Protein AF-0000000081116217 (afdb_homodimer)

pLDDT: mean 96.49, std 6.44, range [41.16, 98.94]

InterPro domains:
  IPR012674 Calycin [G3DSA:2.40.128.20] (2-163)
  IPR012674 Calycin [SSF50814] (4-162)
  IPR014878 THAP4-like, heme-binding domain [PF08768] (8-161)
  IPR014878 THAP4-like, heme-binding domain [cd07828] (8-162)
  IPR045165 Nitrobindin family [PTHR15854] (3-162)

Sequence (328 aa):
MSTLHEALIPISWLEGRWATEEGRGTYPNIPDFQYHEELEFSCIGQPMFNFVSISKHPEKQTPMHQERGFLRIQPGTNNLAFTVSHNFGLTSLEEGTFDVETKQLTLETQSLARISFAKPPFVTKIKRNIKLLAPDTLEVVLFMETSNTPLTEHLKAVYKKVDGMSTLHEALIPISWLEGRWATEEGRGTYPNIPDFQYHEELEFSCIGQPMFNFVSISKHPEKQTPMHQERGFLRIQPGTNNLAFTVSHNFGLTSLEEGTFDVETKQLTLETQSLARISFAKPPFVTKIKRNIKLLAPDTLEVVLFMETSNTPLTEHLKAVYKKVDG

Foldseek 3Di:
DQDQAPQCVLLCLQAAKKKFLAKWFDDPPDDIATKIKMKHWHDNHDQWTWIKMWIAHNPVRDTDKIKTWIWHDDGPFQKIWTWIDIPLFKTFIWIWGADSVFSKTKIKTPDMDGDPPHDDQAWDMKIKMWTDPDSFKIKIWMWTDTPVRHTGTTMITMIGGDDD/DADQAPQCVLLCLQAAKKKFLAKWFDDPPDDIATKIKMKHWHDNHDQWTWIKMWIAHNPVRHTDKIKTWIWHDDGPFQKIWTWIDIPLFKTFIWIWGADSVFSKTKIKTPDMDGDPPHDDQAWDMKIKMWTDPDSFKIKIWMWTDTPVRHTDTTMITMIGGDDD

Solvent-accessible surface area (backbone atoms only — not comparable to full-atom values): 16769 Å² total; per-residue (Å²): 127,69,55,71,28,76,77,41,58,83,57,48,81,62,56,43,37,32,37,27,80,63,26,39,36,40,49,92,97,50,79,69,46,66,27,22,36,41,37,35,29,42,44,77,54,45,71,38,32,42,36,42,32,45,26,23,37,69,84,82,59,44,71,65,59,37,40,23,24,29,42,35,58,43,86,99,58,53,38,34,37,37,26,34,10,34,71,85,42,32,32,40,36,24,37,37,38,51,40,78,84,68,42,33,35,42,34,31,56,76,45,74,48,66,47,91,84,60,70,79,81,44,76,76,42,44,35,40,38,40,33,52,79,45,99,54,29,38,37,41,38,33,29,39,15,37,81,86,38,71,79,36,69,31,36,42,34,60,25,36,62,47,88,130,125,69,56,72,28,76,77,41,57,81,56,47,84,61,56,44,37,31,37,27,79,63,25,39,35,42,49,90,97,49,79,69,45,65,25,23,36,39,36,35,30,42,42,75,55,45,70,38,31,43,37,42,34,45,26,22,37,70,85,81,59,44,72,66,57,37,40,23,24,31,42,34,58,43,86,99,58,52,40,34,36,38,26,34,9,35,71,85,43,32,32,39,34,24,39,38,38,53,39,76,87,69,41,32,35,42,35,30,54,75,43,75,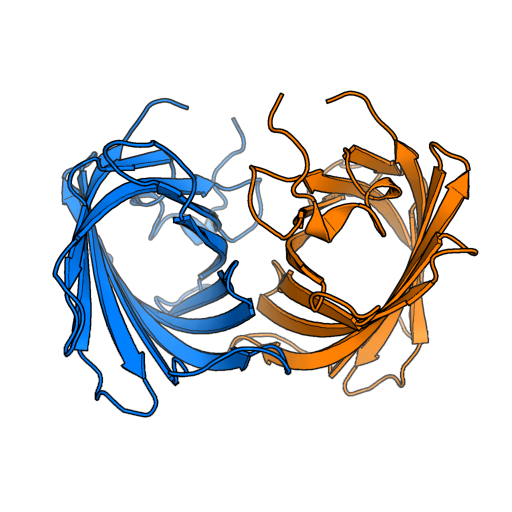49,64,47,92,84,58,69,77,82,44,76,75,42,44,35,40,38,41,34,51,80,45,100,53,29,37,37,41,39,31,29,40,14,37,81,87,38,70,78,36,71,32,38,42,34,59,27,34,62,47,88,129

Radius of gyration: 19.53 Å; Cα contacts (8 Å, |Δi|>4): 921; chains: 2; bounding box: 53×53×40 Å

Nearest PDB structures (foldseek):
  3ia8-assembly1_A  TM=9.733E-01  e=6.143E-17  Homo sapiens
  7bbm-assembly1_A-2  TM=9.555E-01  e=1.794E-14  Arabidopsis thaliana
  3wje-assembly1_A  TM=9.510E-01  e=2.206E-14  Arabidopsis thaliana
  4ymy-assembly1_A-2  TM=9.559E-01  e=4.098E-14  Arabidopsis thaliana
  3wjf-assembly1_B  TM=9.554E-01  e=3.400E-13  Arabidopsis thaliana

Secondary structure (DSSP, 8-state):
-PPPPGGGGGGGGG-EEEEEEEEEE--TTS--EEEEEEEEEE-SSSSEEEEEEEEE-TTT--EEEEEEEEEEE-TTSSEEEEEEEETTTEEEEEEEEEETTTTEEEEEEEEEEE-TT--SSPEEEEEEEEEEEETTEEEEEEEEEESSS-SEEEEEEEEEEE--/-PPPPGGGGGGGGG-EEEEEEEEEE--TTS--EEEEEEEEEE-SSSSEEEEEEEEE-TTT--EEEEEEEEEEE-TTSSEEEEEEEETTTEEEEEEEEEETTTTEEEEEEEEEEE-TT--SSPEEEEEEEEEEEETTEEEEEEEEEESSS-SEEEEEEEEEEE--

Organism: Mythimna separata (NCBI:txid271217)

Structure (mmCIF, N/CA/C/O backbone):
data_AF-0000000081116217-model_v1
#
loop_
_entity.id
_entity.type
_entity.pdbx_description
1 polymer 'THAP4-like heme-binding beta-barrel domain-containing protein'
#
loop_
_atom_site.group_PDB
_atom_site.id
_atom_site.type_symbol
_atom_site.label_atom_id
_atom_site.label_alt_id
_atom_site.label_comp_id
_atom_site.label_asym_id
_atom_site.label_entity_id
_atom_site.label_seq_id
_atom_site.pdbx_PDB_ins_code
_atom_site.Cartn_x
_atom_site.Cartn_y
_atom_site.Cartn_z
_atom_site.occupancy
_atom_site.B_iso_or_equiv
_atom_site.auth_seq_id
_atom_site.auth_comp_id
_atom_site.auth_asym_id
_atom_site.auth_atom_id
_atom_site.pdbx_PDB_model_num
ATOM 1 N N . MET A 1 1 ? 8.422 1.614 -23.078 1 41.16 1 MET A N 1
ATOM 2 C CA . MET A 1 1 ? 7.73 0.578 -22.328 1 41.16 1 MET A CA 1
ATOM 3 C C . MET A 1 1 ? 8.648 -0.031 -21.266 1 41.16 1 MET A C 1
ATOM 5 O O . MET A 1 1 ? 9.742 -0.503 -21.578 1 41.16 1 MET A O 1
ATOM 9 N N . SER A 1 2 ? 8.531 0.332 -20.047 1 59.03 2 SER A N 1
ATOM 10 C CA . SER A 1 2 ? 9.555 -0.095 -19.109 1 59.03 2 SER A CA 1
ATOM 11 C C . SER A 1 2 ? 9.75 -1.607 -19.141 1 59.03 2 SER A C 1
ATOM 13 O O . SER A 1 2 ? 8.789 -2.355 -19.328 1 59.03 2 SER A O 1
ATOM 15 N N . THR A 1 3 ? 10.875 -2.076 -19.406 1 81.19 3 THR A N 1
ATOM 16 C CA . THR A 1 3 ? 11.32 -3.461 -19.531 1 81.19 3 THR A CA 1
ATOM 17 C C . THR A 1 3 ? 11.117 -4.207 -18.203 1 81.19 3 THR A C 1
ATOM 19 O O . THR A 1 3 ? 11.438 -3.682 -17.141 1 81.19 3 THR A O 1
ATOM 22 N N . LEU A 1 4 ? 10.352 -5.289 -18.266 1 92.81 4 LEU A N 1
ATOM 23 C CA . LEU A 1 4 ? 10.156 -6.199 -17.156 1 92.81 4 LEU A CA 1
ATOM 24 C C . LEU A 1 4 ? 11.492 -6.633 -16.562 1 92.81 4 LEU A C 1
ATOM 26 O O . LEU A 1 4 ? 12.398 -7.035 -17.297 1 92.81 4 LEU A O 1
ATOM 30 N N . HIS A 1 5 ? 11.711 -6.387 -15.289 1 94.56 5 HIS A N 1
ATOM 31 C CA . HIS A 1 5 ? 12.906 -6.875 -14.617 1 94.56 5 HIS A CA 1
ATOM 32 C C . HIS A 1 5 ? 13.047 -8.391 -14.758 1 94.56 5 HIS A C 1
ATOM 34 O O . HIS A 1 5 ? 12.055 -9.117 -14.648 1 94.56 5 HIS A O 1
ATOM 40 N N . GLU A 1 6 ? 14.203 -8.891 -14.914 1 94.56 6 GLU A N 1
ATOM 41 C CA . GLU A 1 6 ? 14.484 -10.297 -15.211 1 94.56 6 GLU A CA 1
ATOM 42 C C . GLU A 1 6 ? 13.969 -11.211 -14.102 1 94.56 6 GLU A C 1
ATOM 44 O O . GLU A 1 6 ? 13.555 -12.344 -14.367 1 94.56 6 GLU A O 1
ATOM 49 N N . ALA A 1 7 ? 13.961 -10.734 -12.859 1 94 7 ALA A N 1
ATOM 50 C CA . ALA A 1 7 ? 13.555 -11.531 -11.711 1 94 7 ALA A CA 1
ATOM 51 C C . ALA A 1 7 ? 12.078 -11.906 -11.805 1 94 7 ALA A C 1
ATOM 53 O O . ALA A 1 7 ? 11.641 -12.898 -11.211 1 94 7 ALA A O 1
ATOM 54 N N . LEU A 1 8 ? 11.344 -11.18 -12.609 1 96.06 8 LEU A N 1
ATOM 55 C CA . LEU A 1 8 ? 9.891 -11.336 -12.625 1 96.06 8 LEU A CA 1
ATOM 56 C C . LEU A 1 8 ? 9.453 -12.234 -13.773 1 96.06 8 LEU A C 1
ATOM 58 O O . LEU A 1 8 ? 8.266 -12.523 -13.922 1 96.06 8 LEU A O 1
ATOM 62 N N . ILE A 1 9 ? 10.406 -12.742 -14.539 1 95.12 9 ILE A N 1
ATOM 63 C CA . ILE A 1 9 ? 10.109 -13.539 -15.727 1 95.12 9 ILE A CA 1
ATOM 64 C C . ILE A 1 9 ? 9.242 -14.727 -15.352 1 95.12 9 ILE A C 1
ATOM 66 O O . ILE A 1 9 ? 8.25 -15.016 -16.016 1 95.12 9 ILE A O 1
ATOM 70 N N . PRO A 1 10 ? 9.492 -15.398 -14.203 1 95.69 10 PRO A N 1
ATOM 71 C CA . PRO A 1 10 ? 8.695 -16.578 -13.883 1 95.69 10 PRO A CA 1
ATOM 72 C C . PRO A 1 10 ? 7.223 -16.25 -13.648 1 95.69 10 PRO A C 1
ATOM 74 O O . PRO A 1 10 ? 6.359 -17.125 -13.797 1 95.69 10 PRO A O 1
ATOM 77 N N . ILE A 1 11 ? 6.93 -15.008 -13.297 1 97.12 11 ILE A N 1
ATOM 78 C CA . ILE A 1 11 ? 5.543 -14.648 -13.031 1 97.12 11 ILE A CA 1
ATOM 79 C C . ILE A 1 11 ? 5.113 -13.516 -13.969 1 97.12 11 ILE A C 1
ATOM 81 O O . ILE A 1 11 ? 4.215 -12.742 -13.641 1 97.12 11 ILE A O 1
ATOM 85 N N . SER A 1 12 ? 5.723 -13.398 -15.07 1 96.06 12 SER A N 1
ATOM 86 C CA . SER A 1 12 ? 5.492 -12.305 -16 1 96.06 12 SER A CA 1
ATOM 87 C C . SER A 1 12 ? 4.062 -12.328 -16.547 1 96.06 12 SER A C 1
ATOM 89 O O . SER A 1 12 ? 3.551 -11.312 -17.016 1 96.06 12 SER A O 1
ATOM 91 N N . TRP A 1 13 ? 3.434 -13.461 -16.484 1 96.75 13 TRP A N 1
ATOM 92 C CA . TRP A 1 13 ? 2.064 -13.617 -16.969 1 96.75 13 TRP A CA 1
ATOM 93 C C . TRP A 1 13 ? 1.104 -12.75 -16.156 1 96.75 13 TRP A C 1
ATOM 95 O O . TRP A 1 13 ? -0.007 -12.453 -16.609 1 96.75 13 TRP A O 1
ATOM 105 N N . LEU A 1 14 ? 1.463 -12.289 -14.953 1 97.56 14 LEU A N 1
ATOM 106 C CA . LEU A 1 14 ? 0.654 -11.438 -14.078 1 97.56 14 LEU A CA 1
ATOM 107 C C . LEU A 1 14 ? 0.625 -10 -14.594 1 97.56 14 LEU A C 1
ATOM 109 O O . LEU A 1 14 ? -0.292 -9.242 -14.273 1 97.56 14 LEU A O 1
ATOM 113 N N . GLU A 1 15 ? 1.641 -9.633 -15.312 1 97.12 15 GLU A N 1
ATOM 114 C CA . GLU A 1 15 ? 1.823 -8.242 -15.703 1 97.12 15 GLU A CA 1
ATOM 115 C C . GLU A 1 15 ? 0.645 -7.738 -16.531 1 97.12 15 GLU A C 1
ATOM 117 O O . GLU A 1 15 ? 0.235 -8.391 -17.5 1 97.12 15 GLU A O 1
ATOM 122 N N . GLY A 1 16 ? 0.161 -6.582 -16.141 1 97.31 16 GLY A N 1
ATOM 123 C CA . GLY A 1 16 ? -0.891 -5.949 -16.922 1 97.31 16 GLY A CA 1
ATOM 124 C C . GLY A 1 16 ? -2.084 -5.531 -16.078 1 97.31 16 GLY A C 1
ATOM 125 O O . GLY A 1 16 ? -2.016 -5.531 -14.852 1 97.31 16 GLY A O 1
ATOM 126 N N . ARG A 1 17 ? -3.111 -5.039 -16.75 1 98.5 17 ARG A N 1
ATOM 127 C CA . ARG A 1 17 ? -4.371 -4.633 -16.141 1 98.5 17 ARG A CA 1
ATOM 128 C C . ARG A 1 17 ? -5.453 -5.684 -16.359 1 98.5 17 ARG A C 1
ATOM 130 O O . ARG A 1 17 ? -5.59 -6.215 -17.469 1 98.5 17 ARG A O 1
ATOM 137 N N . TRP A 1 18 ? -6.16 -5.984 -15.336 1 98.81 18 TRP A N 1
ATOM 138 C CA . TRP A 1 18 ? -7.211 -6.992 -15.328 1 98.81 18 TRP A CA 1
ATOM 139 C C . TRP A 1 18 ? -8.508 -6.418 -14.766 1 98.81 18 TRP A C 1
ATOM 141 O O . TRP A 1 18 ? -8.492 -5.621 -13.828 1 98.81 18 TRP A O 1
ATOM 151 N N . ALA A 1 19 ? -9.617 -6.844 -15.344 1 98.81 19 ALA A N 1
ATOM 152 C CA . ALA A 1 19 ? -10.898 -6.332 -14.867 1 98.81 19 ALA A CA 1
ATOM 153 C C . ALA A 1 19 ? -11.953 -7.438 -14.805 1 98.81 19 ALA A C 1
ATOM 155 O O . ALA A 1 19 ? -11.906 -8.383 -15.594 1 98.81 19 ALA A O 1
ATOM 156 N N . THR A 1 20 ? -12.812 -7.363 -13.844 1 98.75 20 THR A N 1
ATOM 157 C CA . THR A 1 20 ? -13.977 -8.242 -13.75 1 98.75 20 THR A CA 1
ATOM 158 C C . THR A 1 20 ? -15.234 -7.441 -13.445 1 98.75 20 THR A C 1
ATOM 160 O O . THR A 1 20 ? -15.195 -6.461 -12.703 1 98.75 20 THR A O 1
ATOM 163 N N . GLU A 1 21 ? -16.359 -7.863 -14.016 1 98 21 GLU A N 1
ATOM 164 C CA . GLU A 1 21 ? -17.688 -7.352 -13.656 1 98 21 GLU A CA 1
ATOM 165 C C . GLU A 1 21 ? -18.516 -8.414 -12.938 1 98 21 GLU A C 1
ATOM 167 O O . GLU A 1 21 ? -19.688 -8.195 -12.656 1 98 21 GLU A O 1
ATOM 172 N N . GLU A 1 22 ? -17.844 -9.484 -12.664 1 97.94 22 GLU A N 1
ATOM 173 C CA . GLU A 1 22 ? -18.609 -10.633 -12.18 1 97.94 22 GLU A CA 1
ATOM 174 C C . GLU A 1 22 ? -18.031 -11.148 -10.859 1 97.94 22 GLU A C 1
ATOM 176 O O . GLU A 1 22 ? -18.078 -12.352 -10.586 1 97.94 22 GLU A O 1
ATOM 181 N N . GLY A 1 23 ? -17.391 -10.266 -10.141 1 98.69 23 GLY A N 1
ATOM 182 C CA . GLY A 1 23 ? -16.906 -10.688 -8.836 1 98.69 23 GLY A CA 1
ATOM 183 C C . GLY A 1 23 ? -18.031 -11.086 -7.891 1 98.69 23 GLY A C 1
ATOM 184 O O . GLY A 1 23 ? -19.094 -10.453 -7.883 1 98.69 23 GLY A O 1
ATOM 185 N N . ARG A 1 24 ? -17.766 -12.141 -7.148 1 98.5 24 ARG A N 1
ATOM 186 C CA . ARG A 1 24 ? -18.719 -12.625 -6.164 1 98.5 24 ARG A CA 1
ATOM 187 C C . ARG A 1 24 ? -18.094 -12.656 -4.77 1 98.5 24 ARG A C 1
ATOM 189 O O . ARG A 1 24 ? -16.953 -13.07 -4.605 1 98.5 24 ARG A O 1
ATOM 196 N N . GLY A 1 25 ? -18.844 -12.18 -3.809 1 97.94 25 GLY A N 1
ATOM 197 C CA . GLY A 1 25 ? -18.469 -12.234 -2.406 1 97.94 25 GLY A CA 1
ATOM 198 C C . GLY A 1 25 ? -19.469 -13 -1.552 1 97.94 25 GLY A C 1
ATOM 199 O O . GLY A 1 25 ? -20.672 -12.875 -1.741 1 97.94 25 GLY A O 1
ATOM 200 N N . THR A 1 26 ? -18.922 -13.836 -0.71 1 97.44 26 THR A N 1
ATOM 201 C CA . THR A 1 26 ? -19.703 -14.617 0.244 1 97.44 26 THR A CA 1
ATOM 202 C C . THR A 1 26 ? -18.984 -14.695 1.59 1 97.44 26 THR A C 1
ATOM 204 O O . THR A 1 26 ? -17.766 -14.68 1.647 1 97.44 26 THR A O 1
ATOM 207 N N . TYR A 1 27 ? -19.703 -14.727 2.568 1 95.62 27 TYR A N 1
ATOM 208 C CA . TYR A 1 27 ? -19.172 -14.93 3.912 1 95.62 27 TYR A CA 1
ATOM 209 C C . TYR A 1 27 ? -20.281 -15.266 4.895 1 95.62 27 TYR A C 1
ATOM 211 O O . TYR A 1 27 ? -21.422 -14.812 4.73 1 95.62 27 TYR A O 1
ATOM 219 N N . PRO A 1 28 ? -19.938 -15.961 5.977 1 92.5 28 PRO A N 1
ATOM 220 C CA . PRO A 1 28 ? -20.984 -16.25 6.957 1 92.5 28 PRO A CA 1
ATOM 221 C C . PRO A 1 28 ? -21.594 -14.984 7.562 1 92.5 28 PRO A C 1
ATOM 223 O O . PRO A 1 28 ? -20.875 -14.008 7.793 1 92.5 2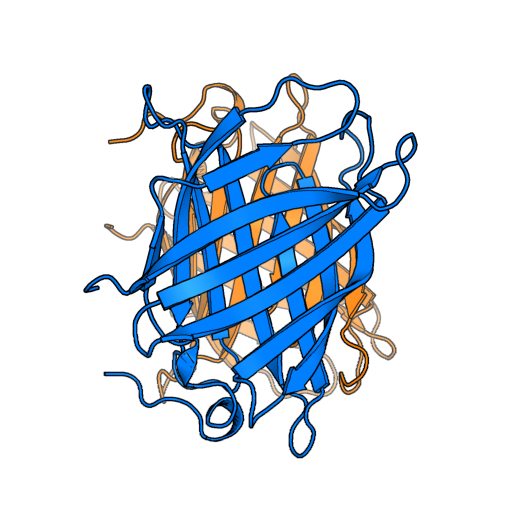8 PRO A O 1
ATOM 226 N N . ASN A 1 29 ? -22.812 -14.812 7.637 1 87.94 29 ASN A N 1
ATOM 227 C CA . ASN A 1 29 ? -23.562 -13.781 8.367 1 87.94 29 ASN A CA 1
ATOM 228 C C . ASN A 1 29 ? -23.672 -12.5 7.555 1 87.94 29 ASN A C 1
ATOM 230 O O . ASN A 1 29 ? -23.859 -11.422 8.117 1 87.94 29 ASN A O 1
ATOM 234 N N . ILE A 1 30 ? -23.188 -12.477 6.309 1 90.62 30 ILE A N 1
ATOM 235 C CA . ILE A 1 30 ? -23.484 -11.344 5.441 1 90.62 30 ILE A CA 1
ATOM 236 C C . ILE A 1 30 ? -24.188 -11.828 4.176 1 90.62 30 ILE A C 1
ATOM 238 O O . ILE A 1 30 ? -24.016 -12.977 3.768 1 90.62 30 ILE A O 1
ATOM 242 N N . PRO A 1 31 ? -25 -10.984 3.605 1 94.88 31 PRO A N 1
ATOM 243 C CA . PRO A 1 31 ? -25.562 -11.367 2.311 1 94.88 31 PRO A CA 1
ATOM 244 C C . PRO A 1 31 ? -24.516 -11.484 1.215 1 94.88 31 PRO A C 1
ATOM 246 O O . PRO A 1 31 ? -23.547 -10.727 1.197 1 94.88 31 PRO A O 1
ATOM 249 N N . ASP A 1 32 ? -24.734 -12.461 0.379 1 97.56 32 ASP A N 1
ATOM 250 C CA . ASP A 1 32 ? -23.875 -12.547 -0.808 1 97.56 32 ASP A CA 1
ATOM 251 C C . ASP A 1 32 ? -23.938 -11.242 -1.607 1 97.56 32 ASP A C 1
ATOM 253 O O . ASP A 1 32 ? -24.953 -10.547 -1.612 1 97.56 32 ASP A O 1
ATOM 257 N N . PHE A 1 33 ? -22.875 -10.945 -2.248 1 97.75 33 PHE A N 1
ATOM 258 C CA . PHE A 1 33 ? -22.859 -9.703 -3.016 1 97.75 33 PHE A CA 1
ATOM 259 C C . PHE A 1 33 ? -22.016 -9.852 -4.273 1 97.75 33 PHE A C 1
ATOM 261 O O . PHE A 1 33 ? -21.266 -10.82 -4.41 1 97.75 33 PHE A O 1
ATOM 268 N N . GLN A 1 34 ? -22.188 -8.969 -5.199 1 98.44 34 GLN A N 1
ATOM 269 C CA . GLN A 1 34 ? -21.391 -8.859 -6.414 1 98.44 34 GLN A CA 1
ATOM 270 C C . GLN A 1 34 ? -20.531 -7.594 -6.402 1 98.44 34 GLN A C 1
ATOM 272 O O . GLN A 1 34 ? -20.844 -6.645 -5.68 1 98.44 34 GLN A O 1
ATOM 277 N N . TYR A 1 35 ? -19.5 -7.652 -7.176 1 98.75 35 TYR A N 1
ATOM 278 C CA . TYR A 1 35 ? -18.656 -6.469 -7.305 1 98.75 35 TYR A CA 1
ATOM 279 C C . TYR A 1 35 ? -17.953 -6.449 -8.648 1 98.75 35 TYR A C 1
ATOM 281 O O . TYR A 1 35 ? -17.812 -7.488 -9.305 1 98.75 35 TYR A O 1
ATOM 289 N N . HIS A 1 36 ? -17.594 -5.23 -9.07 1 98.88 36 HIS A N 1
ATOM 290 C CA . HIS A 1 36 ? -16.609 -5.004 -10.133 1 98.88 36 HIS A CA 1
ATOM 291 C C . HIS A 1 36 ? -15.234 -4.691 -9.562 1 98.88 36 HIS A C 1
ATOM 293 O O . HIS A 1 36 ? -15.125 -4.172 -8.453 1 98.88 36 HIS A O 1
ATOM 299 N N . GLU A 1 37 ? -14.227 -5.086 -10.312 1 98.75 37 GLU A N 1
ATOM 300 C CA . GLU A 1 37 ? -12.898 -4.781 -9.805 1 98.75 37 GLU A CA 1
ATOM 301 C C . GLU A 1 37 ? -11.883 -4.676 -10.938 1 98.75 37 GLU A C 1
ATOM 303 O O . GLU A 1 37 ? -11.992 -5.387 -11.945 1 98.75 37 GLU A O 1
ATOM 308 N N . GLU A 1 38 ? -10.984 -3.734 -10.766 1 98.44 38 GLU A N 1
ATOM 309 C CA . GLU A 1 38 ? -9.773 -3.637 -11.578 1 98.44 38 GLU A CA 1
ATOM 310 C C . GLU A 1 38 ? -8.523 -3.859 -10.734 1 98.44 38 GLU A C 1
ATOM 312 O O . GLU A 1 38 ? -8.438 -3.369 -9.602 1 98.44 38 GLU A O 1
ATOM 317 N N . LEU A 1 39 ? -7.609 -4.719 -11.242 1 97.75 39 LEU A N 1
ATOM 318 C CA . LEU A 1 39 ? -6.301 -4.875 -10.617 1 97.75 39 LEU A CA 1
ATOM 319 C C . LEU A 1 39 ? -5.184 -4.664 -11.633 1 97.75 39 LEU A C 1
ATOM 321 O O . LEU A 1 39 ? -5.371 -4.91 -12.828 1 97.75 39 LEU A O 1
ATOM 325 N N . GLU A 1 40 ? -4.113 -4.172 -11.156 1 98.44 40 GLU A N 1
ATOM 326 C CA . GLU A 1 40 ? -2.965 -3.938 -12.031 1 98.44 40 GLU A CA 1
ATOM 327 C C . GLU A 1 40 ? -1.671 -4.406 -11.367 1 98.44 40 GLU A C 1
ATOM 329 O O . GLU A 1 40 ? -1.41 -4.09 -10.203 1 98.44 40 GLU A O 1
ATOM 334 N N . PHE A 1 41 ? -0.9 -5.199 -12.109 1 98.31 41 PHE A N 1
ATOM 335 C CA . PHE A 1 41 ? 0.495 -5.516 -11.828 1 98.31 41 PHE A CA 1
ATOM 336 C C . PHE A 1 41 ? 1.419 -4.832 -12.828 1 98.31 41 PHE A C 1
ATOM 338 O O . PHE A 1 41 ? 1.354 -5.105 -14.023 1 98.31 41 PHE A O 1
ATOM 345 N N . SER A 1 42 ? 2.244 -3.961 -12.328 1 97.75 42 SER A N 1
ATOM 346 C CA . SER A 1 42 ? 3.146 -3.248 -13.227 1 97.75 42 SER A CA 1
ATOM 347 C C . SER A 1 42 ? 4.586 -3.301 -12.719 1 97.75 42 SER A C 1
ATOM 349 O O . SER A 1 42 ? 4.82 -3.537 -11.531 1 97.75 42 SER A O 1
ATOM 351 N N . CYS A 1 43 ? 5.5 -3.176 -13.617 1 96.88 43 CYS A N 1
ATOM 352 C CA . CYS A 1 43 ? 6.926 -3.145 -13.312 1 96.88 43 CYS A CA 1
ATOM 353 C C . CYS A 1 43 ? 7.578 -1.892 -13.891 1 96.88 43 CYS A C 1
ATOM 355 O O . CYS A 1 43 ? 7.438 -1.601 -15.078 1 96.88 43 CYS A O 1
ATOM 357 N N . ILE A 1 44 ? 8.281 -1.166 -13.008 1 96 44 ILE A N 1
ATOM 358 C CA . ILE A 1 44 ? 8.914 0.061 -13.477 1 96 44 ILE A CA 1
ATOM 359 C C . ILE A 1 44 ? 10.43 -0.104 -13.453 1 96 44 ILE A C 1
ATOM 361 O O . ILE A 1 44 ? 11.164 0.835 -13.125 1 96 44 ILE A O 1
ATOM 365 N N . GLY A 1 45 ? 10.852 -1.354 -13.633 1 93.69 45 GLY A N 1
ATOM 366 C CA . GLY A 1 45 ? 12.281 -1.617 -13.766 1 93.69 45 GLY A CA 1
ATOM 367 C C . GLY A 1 45 ? 12.898 -2.217 -12.516 1 93.69 45 GLY A C 1
ATOM 368 O O . GLY A 1 45 ? 14.094 -2.496 -12.484 1 93.69 45 GLY A O 1
ATOM 369 N N . GLN A 1 46 ? 12.172 -2.395 -11.508 1 95.38 46 GLN A N 1
ATOM 370 C CA . GLN A 1 46 ? 12.633 -2.965 -10.242 1 95.38 46 GLN A CA 1
ATOM 371 C C . GLN A 1 46 ? 12.148 -4.402 -10.078 1 95.38 46 GLN A C 1
ATOM 373 O O . GLN A 1 46 ? 11.211 -4.824 -10.766 1 95.38 46 GLN A O 1
ATOM 378 N N . PRO A 1 47 ? 12.758 -5.148 -9.203 1 94.38 47 PRO A N 1
ATOM 379 C CA . PRO A 1 47 ? 12.492 -6.586 -9.141 1 94.38 47 PRO A CA 1
ATOM 380 C C . PRO A 1 47 ? 11.234 -6.922 -8.344 1 94.38 47 PRO A C 1
ATOM 382 O O . PRO A 1 47 ? 11.25 -7.836 -7.52 1 94.38 47 PRO A O 1
ATOM 385 N N . MET A 1 48 ? 10.109 -6.18 -8.617 1 97.19 48 MET A N 1
ATOM 386 C CA . MET A 1 48 ? 8.805 -6.477 -8.031 1 97.19 48 MET A CA 1
ATOM 387 C C . MET A 1 48 ? 7.684 -5.898 -8.891 1 97.19 48 MET A C 1
ATOM 389 O O . MET A 1 48 ? 7.918 -4.996 -9.695 1 97.19 48 MET A O 1
ATOM 393 N N . PHE A 1 49 ? 6.566 -6.449 -8.727 1 98.31 49 PHE A N 1
ATOM 394 C CA . PHE A 1 49 ? 5.383 -5.816 -9.297 1 98.31 49 PHE A CA 1
ATOM 395 C C . PHE A 1 49 ? 4.82 -4.766 -8.352 1 98.31 49 PHE A C 1
ATOM 397 O O . PHE A 1 49 ? 4.703 -5.004 -7.148 1 98.31 49 PHE A O 1
ATOM 404 N N . ASN A 1 50 ? 4.566 -3.609 -8.867 1 98.62 50 ASN A N 1
ATOM 405 C CA . ASN A 1 50 ? 3.646 -2.672 -8.227 1 98.62 50 ASN A CA 1
ATOM 406 C C . ASN A 1 50 ? 2.197 -3.129 -8.375 1 98.62 50 ASN A C 1
ATOM 408 O O . ASN A 1 50 ? 1.788 -3.586 -9.445 1 98.62 50 ASN A O 1
ATOM 412 N N . PHE A 1 51 ? 1.46 -3.016 -7.32 1 98.81 51 PHE A N 1
ATOM 413 C CA . PHE A 1 51 ? 0.122 -3.594 -7.32 1 98.81 51 PHE A CA 1
ATOM 414 C C . PHE A 1 51 ? -0.913 -2.566 -6.879 1 98.81 51 PHE A C 1
ATOM 416 O O . PHE A 1 51 ? -0.681 -1.812 -5.93 1 98.81 51 PHE A O 1
ATOM 423 N N . VAL A 1 52 ? -2.057 -2.504 -7.547 1 98.75 52 VAL A N 1
ATOM 424 C CA . VAL A 1 52 ? -3.229 -1.739 -7.133 1 98.75 52 VAL A CA 1
ATOM 425 C C . VAL A 1 52 ? -4.5 -2.516 -7.477 1 98.75 52 VAL A C 1
ATOM 427 O O . VAL A 1 52 ? -4.582 -3.143 -8.531 1 98.75 52 VAL A O 1
ATOM 430 N N . SER A 1 53 ? -5.43 -2.549 -6.645 1 98.75 53 SER A N 1
ATOM 431 C CA . SER A 1 53 ? -6.758 -3.102 -6.895 1 98.75 53 SER A CA 1
ATOM 432 C C . SER A 1 53 ? -7.848 -2.174 -6.371 1 98.75 53 SER A C 1
ATOM 434 O O . SER A 1 53 ? -7.727 -1.618 -5.277 1 98.75 53 SER A O 1
ATOM 436 N N . ILE A 1 54 ? -8.859 -1.942 -7.148 1 98.5 54 ILE A N 1
ATOM 437 C CA . ILE A 1 54 ? -10.008 -1.135 -6.766 1 98.5 54 ILE A CA 1
ATOM 438 C C . ILE A 1 54 ? -11.297 -1.871 -7.125 1 98.5 54 ILE A C 1
ATOM 440 O O . ILE A 1 54 ? -11.523 -2.205 -8.289 1 98.5 54 ILE A O 1
ATOM 444 N N . SER A 1 55 ? -12.117 -2.111 -6.164 1 98.62 55 SER A N 1
ATOM 445 C CA . SER A 1 55 ? -13.438 -2.674 -6.426 1 98.62 55 SER A CA 1
ATOM 446 C C . SER A 1 55 ? -14.516 -1.597 -6.367 1 98.62 55 SER A C 1
ATOM 448 O O . SER A 1 55 ? -14.328 -0.561 -5.723 1 98.62 55 SER A O 1
ATOM 450 N N . LYS A 1 56 ? -15.586 -1.873 -7.031 1 98.38 56 LYS A N 1
ATOM 451 C CA . LYS A 1 56 ? -16.703 -0.941 -7.125 1 98.38 56 LYS A CA 1
ATOM 452 C C . LYS A 1 56 ? -18.031 -1.67 -6.992 1 98.38 56 LYS A C 1
ATOM 454 O O . LYS A 1 56 ? -18.141 -2.85 -7.332 1 98.38 56 LYS A O 1
ATOM 459 N N . HIS A 1 57 ? -18.984 -0.892 -6.582 1 98 57 HIS A N 1
ATOM 460 C CA . HIS A 1 57 ? -20.359 -1.382 -6.609 1 98 57 HIS A CA 1
ATOM 461 C C . HIS A 1 57 ? -20.844 -1.566 -8.039 1 98 57 HIS A C 1
ATOM 463 O O . HIS A 1 57 ? -20.688 -0.669 -8.875 1 98 57 HIS A O 1
ATOM 469 N N . PRO A 1 58 ? -21.438 -2.678 -8.25 1 97.75 58 PRO A N 1
ATOM 470 C CA . PRO A 1 58 ? -21.797 -2.967 -9.641 1 97.75 58 PRO A CA 1
ATOM 471 C C . PRO A 1 58 ? -22.781 -1.951 -10.219 1 97.75 58 PRO A C 1
ATOM 473 O O . PRO A 1 58 ? -22.641 -1.548 -11.383 1 97.75 58 PRO A O 1
ATOM 476 N N . GLU A 1 59 ? -23.734 -1.489 -9.453 1 97.19 59 GLU A N 1
ATOM 477 C CA . GLU A 1 59 ? -24.766 -0.591 -9.945 1 97.19 59 GLU A CA 1
ATOM 478 C C . GLU A 1 59 ? -24.344 0.869 -9.797 1 97.19 59 GLU A C 1
ATOM 480 O O . GLU A 1 59 ? -24.391 1.634 -10.766 1 97.19 59 GLU A O 1
ATOM 485 N N . LYS A 1 60 ? -23.906 1.3 -8.539 1 97.19 60 LYS A N 1
ATOM 486 C CA . LYS A 1 60 ? -23.625 2.697 -8.234 1 97.19 60 LYS A CA 1
ATOM 487 C C . LYS A 1 60 ? -22.25 3.104 -8.766 1 97.19 60 LYS A C 1
ATOM 489 O O . LYS A 1 60 ? -21.938 4.293 -8.867 1 97.19 60 LYS A O 1
ATOM 494 N N . GLN A 1 61 ? -21.375 2.115 -8.984 1 96.69 61 GLN A N 1
ATOM 495 C CA . GLN A 1 61 ? -20.016 2.295 -9.477 1 96.69 61 GLN A CA 1
ATOM 496 C C . GLN A 1 61 ? -19.172 3.066 -8.469 1 96.69 61 GLN A C 1
ATOM 498 O O . GLN A 1 61 ? -18.109 3.582 -8.82 1 96.69 61 GLN A O 1
ATOM 503 N N . THR A 1 62 ? -19.625 3.184 -7.25 1 96.19 62 THR A N 1
ATOM 504 C CA . THR A 1 62 ? -18.828 3.812 -6.199 1 96.19 62 THR A CA 1
ATOM 505 C C . THR A 1 62 ? -17.719 2.885 -5.742 1 96.19 62 THR A C 1
ATOM 507 O O . THR A 1 62 ? -17.891 1.667 -5.691 1 96.19 62 THR A O 1
ATOM 510 N N . PRO A 1 63 ? -16.578 3.525 -5.449 1 96.75 63 PRO A N 1
ATOM 511 C CA . PRO A 1 63 ? -15.477 2.684 -4.961 1 96.75 63 PRO A CA 1
ATOM 512 C C . PRO A 1 63 ? -15.836 1.939 -3.676 1 96.75 63 PRO A C 1
ATOM 514 O O . PRO A 1 63 ? -16.562 2.475 -2.83 1 96.75 63 PRO A O 1
ATOM 517 N N . MET A 1 64 ? -15.336 0.752 -3.506 1 97.5 64 MET A N 1
ATOM 518 C CA . MET A 1 64 ? -15.5 -0.085 -2.32 1 97.5 64 MET A CA 1
ATOM 519 C C . MET A 1 64 ? -14.148 -0.422 -1.703 1 97.5 64 MET A C 1
ATOM 521 O O . MET A 1 64 ? -13.539 0.418 -1.042 1 97.5 64 MET A O 1
ATOM 525 N N . HIS A 1 65 ? -13.625 -1.581 -1.908 1 98.06 65 HIS A N 1
ATOM 526 C CA . HIS A 1 65 ? -12.352 -2.043 -1.36 1 98.06 65 HIS A CA 1
ATOM 527 C C . HIS A 1 65 ? -11.188 -1.669 -2.275 1 98.06 65 HIS A C 1
ATOM 529 O O . HIS A 1 65 ? -11.32 -1.717 -3.5 1 98.06 65 HIS A O 1
ATOM 535 N N . GLN A 1 66 ? -10.117 -1.248 -1.706 1 98.69 66 GLN A N 1
ATOM 536 C CA . GLN A 1 66 ? -8.867 -0.969 -2.412 1 98.69 66 GLN A CA 1
ATOM 537 C C . GLN A 1 66 ? -7.691 -1.683 -1.756 1 98.69 66 GLN A C 1
ATOM 539 O O . GLN A 1 66 ? -7.633 -1.793 -0.529 1 98.69 66 GLN A O 1
ATOM 544 N N . GLU A 1 67 ? -6.75 -2.111 -2.568 1 98.88 67 GLU A N 1
ATOM 545 C CA . GLU A 1 67 ? -5.449 -2.617 -2.135 1 98.88 67 GLU A CA 1
ATOM 546 C C .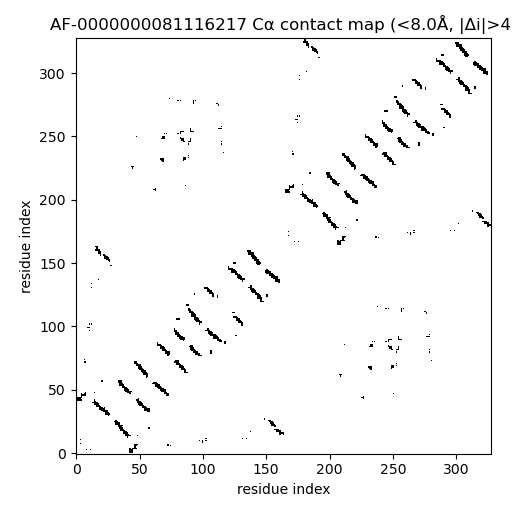 GLU A 1 67 ? -4.316 -1.987 -2.939 1 98.88 67 GLU A C 1
ATOM 548 O O . GLU A 1 67 ? -4.461 -1.746 -4.141 1 98.88 67 GLU A O 1
ATOM 553 N N . ARG A 1 68 ? -3.254 -1.752 -2.297 1 98.81 68 ARG A N 1
ATOM 554 C CA . ARG A 1 68 ? -2.031 -1.285 -2.943 1 98.81 68 ARG A CA 1
ATOM 555 C C . ARG A 1 68 ? -0.797 -1.884 -2.277 1 98.81 68 ARG A C 1
ATOM 557 O O . ARG A 1 68 ? -0.754 -2.031 -1.054 1 98.81 68 ARG A O 1
ATOM 564 N N . GLY A 1 69 ? 0.169 -2.211 -3.082 1 98.88 69 GLY A N 1
ATOM 565 C CA . GLY A 1 69 ? 1.365 -2.799 -2.5 1 98.88 69 GLY A CA 1
ATOM 566 C C . GLY A 1 69 ? 2.34 -3.318 -3.539 1 98.88 69 GLY A C 1
ATOM 567 O O . GLY A 1 69 ? 2.496 -2.723 -4.605 1 98.88 69 GLY A O 1
ATOM 568 N N . PHE A 1 70 ? 3.107 -4.332 -3.109 1 98.94 70 PHE A N 1
ATOM 569 C CA . PHE A 1 70 ? 4.195 -4.852 -3.934 1 98.94 70 PHE A CA 1
ATOM 570 C C . PHE A 1 70 ? 4.277 -6.371 -3.826 1 98.94 70 PHE A C 1
ATOM 572 O O . PHE A 1 70 ? 4.129 -6.93 -2.738 1 98.94 70 PHE A O 1
ATOM 579 N N . LEU A 1 71 ? 4.465 -7 -4.938 1 98.88 71 LEU A N 1
ATOM 580 C CA . LEU A 1 71 ? 4.711 -8.438 -5 1 98.88 71 LEU A CA 1
ATOM 581 C C . LEU A 1 71 ? 6.156 -8.719 -5.402 1 98.88 71 LEU A C 1
ATOM 583 O O . LEU A 1 71 ? 6.578 -8.375 -6.508 1 98.88 71 LEU A O 1
ATOM 587 N N . ARG A 1 72 ? 6.914 -9.352 -4.5 1 98.06 72 ARG A N 1
ATOM 588 C CA . ARG A 1 72 ? 8.336 -9.641 -4.695 1 98.06 72 ARG A CA 1
ATOM 589 C C . ARG A 1 72 ? 8.57 -11.141 -4.809 1 98.06 72 ARG A C 1
ATOM 591 O O . ARG A 1 72 ? 7.828 -11.945 -4.238 1 98.06 72 ARG A O 1
ATOM 598 N N . ILE A 1 73 ? 9.539 -11.445 -5.559 1 96.88 73 ILE A N 1
ATOM 599 C CA . ILE A 1 73 ? 10.023 -12.812 -5.625 1 96.88 73 ILE A CA 1
ATOM 600 C C . ILE A 1 73 ? 11.352 -12.93 -4.891 1 96.88 73 ILE A C 1
ATOM 602 O O . ILE A 1 73 ? 12.172 -12.008 -4.926 1 96.88 73 ILE A O 1
ATOM 606 N N . GLN A 1 74 ? 11.5 -14.008 -4.184 1 95.88 74 GLN A N 1
ATOM 607 C CA . GLN A 1 74 ? 12.828 -14.312 -3.668 1 95.88 74 GLN A CA 1
ATOM 608 C C . GLN A 1 74 ? 13.742 -14.836 -4.773 1 95.88 74 GLN A C 1
ATOM 610 O O . GLN A 1 74 ? 13.508 -15.914 -5.324 1 95.88 74 GLN A O 1
ATOM 615 N N . PRO A 1 75 ? 14.719 -14.023 -5.051 1 87.69 75 PRO A N 1
ATOM 616 C CA . PRO A 1 75 ? 15.562 -14.406 -6.184 1 87.69 75 PRO A CA 1
ATOM 617 C C . PRO A 1 75 ? 16.047 -15.852 -6.094 1 87.69 75 PRO A C 1
ATOM 619 O O . PRO A 1 75 ? 16.469 -16.297 -5.023 1 87.69 75 PRO A O 1
ATOM 622 N N . GLY A 1 76 ? 15.953 -16.594 -7.273 1 89.31 76 GLY A N 1
ATOM 623 C CA . GLY A 1 76 ? 16.469 -17.953 -7.383 1 89.31 76 GLY A CA 1
ATOM 624 C C . GLY A 1 76 ? 15.523 -19 -6.805 1 89.31 76 GLY A C 1
ATOM 625 O O . GLY A 1 76 ? 15.844 -20.188 -6.781 1 89.31 76 GLY A O 1
ATOM 626 N N . THR A 1 77 ? 14.391 -18.578 -6.277 1 96.44 77 THR A N 1
ATOM 627 C CA . THR A 1 77 ? 13.414 -19.484 -5.699 1 96.44 77 THR A CA 1
ATOM 628 C C . THR A 1 77 ? 12.031 -19.25 -6.305 1 96.44 77 THR A C 1
ATOM 630 O O . THR A 1 77 ? 11.883 -18.438 -7.219 1 96.44 77 THR A O 1
ATOM 633 N N . ASN A 1 78 ? 11.094 -20 -5.781 1 97.75 78 ASN A N 1
ATOM 634 C CA . ASN A 1 78 ? 9.695 -19.781 -6.152 1 97.75 78 ASN A CA 1
ATOM 635 C C . ASN A 1 78 ? 8.922 -19.109 -5.031 1 97.75 78 ASN A C 1
ATOM 637 O O . ASN A 1 78 ? 7.688 -19.094 -5.039 1 97.75 78 ASN A O 1
ATOM 641 N N . ASN A 1 79 ? 9.656 -18.594 -4.066 1 98.5 79 ASN A N 1
ATOM 642 C CA . ASN A 1 79 ? 9.016 -17.938 -2.93 1 98.5 79 ASN A CA 1
ATOM 643 C C . ASN A 1 79 ? 8.594 -16.516 -3.268 1 98.5 79 ASN A C 1
ATOM 645 O O . ASN A 1 79 ? 9.328 -15.789 -3.943 1 98.5 79 ASN A O 1
ATOM 649 N N . LEU A 1 80 ? 7.41 -16.172 -2.785 1 98.62 80 LEU A N 1
ATOM 650 C CA . LEU A 1 80 ? 6.844 -14.852 -3.008 1 98.62 80 LEU A CA 1
ATOM 651 C C . LEU A 1 80 ? 6.555 -14.156 -1.684 1 98.62 80 LEU A C 1
ATOM 653 O O . LEU A 1 80 ? 6.285 -14.812 -0.676 1 98.62 80 LEU A O 1
ATOM 657 N N . ALA A 1 81 ? 6.605 -12.852 -1.714 1 98.88 81 ALA A N 1
ATOM 658 C CA . ALA A 1 81 ? 6.109 -12.008 -0.631 1 98.88 81 ALA A CA 1
ATOM 659 C C . ALA A 1 81 ? 5.254 -10.867 -1.173 1 98.88 81 ALA A C 1
ATOM 661 O O . ALA A 1 81 ? 5.641 -10.188 -2.129 1 98.88 81 ALA A O 1
ATOM 662 N N . PHE A 1 82 ? 4.121 -10.734 -0.628 1 98.94 82 PHE A N 1
ATOM 663 C CA . PHE A 1 82 ? 3.145 -9.719 -1.006 1 98.94 82 PHE A CA 1
ATOM 664 C C . PHE A 1 82 ? 2.891 -8.75 0.147 1 98.94 82 PHE A C 1
ATOM 666 O O . PHE A 1 82 ? 2.311 -9.133 1.166 1 98.94 82 PHE A O 1
ATOM 673 N N . THR A 1 83 ? 3.371 -7.523 0.066 1 98.94 83 THR A N 1
ATOM 674 C CA . THR A 1 83 ? 3.086 -6.473 1.04 1 98.94 83 THR A CA 1
ATOM 675 C C . THR A 1 83 ? 1.929 -5.598 0.566 1 98.94 83 THR A C 1
ATOM 677 O O . THR A 1 83 ? 2.004 -4.988 -0.501 1 98.94 83 THR A O 1
ATOM 680 N N . VAL A 1 84 ? 0.872 -5.512 1.382 1 98.94 84 VAL A N 1
ATOM 681 C CA . VAL A 1 84 ? -0.359 -4.898 0.893 1 98.94 84 VAL A CA 1
ATOM 682 C C . VAL A 1 84 ? -0.923 -3.955 1.953 1 98.94 84 VAL A C 1
ATOM 684 O O . VAL A 1 84 ? -0.936 -4.285 3.141 1 98.94 84 VAL A O 1
ATOM 687 N N . SER A 1 85 ? -1.323 -2.764 1.542 1 98.94 85 SER A N 1
ATOM 688 C CA . SER A 1 85 ? -2.143 -1.852 2.334 1 98.94 85 SER A CA 1
ATOM 689 C C . SER A 1 85 ? -3.6 -1.892 1.89 1 98.94 85 SER A C 1
ATOM 691 O O . SER A 1 85 ? -3.891 -1.882 0.692 1 98.94 85 SER A O 1
ATOM 693 N N . HIS A 1 86 ? -4.52 -1.94 2.84 1 98.75 86 HIS A N 1
ATOM 694 C CA . HIS A 1 86 ? -5.957 -1.973 2.58 1 98.75 86 HIS A CA 1
ATOM 695 C C . HIS A 1 86 ? -6.625 -0.676 3.025 1 98.75 86 HIS A C 1
ATOM 697 O O . HIS A 1 86 ? -6.328 -0.159 4.105 1 98.75 86 HIS A O 1
ATOM 703 N N . ASN A 1 87 ? -7.586 -0.219 2.271 1 98 87 ASN A N 1
ATOM 704 C CA . ASN A 1 87 ? -8.172 1.093 2.525 1 98 87 ASN A CA 1
ATOM 705 C C . ASN A 1 87 ? -8.984 1.105 3.818 1 98 87 ASN A C 1
ATOM 707 O O . ASN A 1 87 ? -9.305 2.172 4.344 1 98 87 ASN A O 1
ATOM 711 N N . PHE A 1 88 ? -9.328 -0.07 4.344 1 96.62 88 PHE A N 1
ATOM 712 C CA . PHE A 1 88 ? -10.133 -0.104 5.555 1 96.62 88 PHE A CA 1
ATOM 713 C C . PHE A 1 88 ? -9.25 -0.089 6.797 1 96.62 88 PHE A C 1
ATOM 715 O O . PHE A 1 88 ? -9.719 -0.353 7.906 1 96.62 88 PHE A O 1
ATOM 722 N N . GLY A 1 89 ? -7.953 0.151 6.621 1 98 89 GLY A N 1
ATOM 723 C CA . GLY A 1 89 ? -7.078 0.377 7.762 1 98 89 GLY A CA 1
ATOM 724 C C . GLY A 1 89 ? -6.301 -0.86 8.172 1 98 89 GLY A C 1
ATOM 725 O O . GLY A 1 89 ? -6.105 -1.108 9.359 1 98 89 GLY A O 1
ATOM 726 N N . LEU A 1 90 ? -5.863 -1.632 7.27 1 98.69 90 LEU A N 1
ATOM 727 C CA . LEU A 1 90 ? -5.113 -2.859 7.512 1 98.69 90 LEU A CA 1
ATOM 728 C C . LEU A 1 90 ? -3.863 -2.914 6.641 1 98.69 90 LEU A C 1
ATOM 730 O O . LEU A 1 90 ? -3.895 -2.518 5.473 1 98.69 90 LEU A O 1
ATOM 734 N N . THR A 1 91 ? -2.754 -3.346 7.191 1 98.88 91 THR A N 1
ATOM 735 C CA . THR A 1 91 ? -1.639 -3.826 6.379 1 98.88 91 THR A CA 1
ATOM 736 C C . THR A 1 91 ? -1.504 -5.34 6.488 1 98.88 91 THR A C 1
ATOM 738 O O . THR A 1 91 ? -1.711 -5.914 7.559 1 98.88 91 THR A O 1
ATOM 741 N N . SER A 1 92 ? -1.186 -5.953 5.43 1 98.94 92 SER A N 1
ATOM 742 C CA . SER A 1 92 ? -0.931 -7.391 5.445 1 98.94 92 SER A CA 1
ATOM 743 C C . SER A 1 92 ? 0.386 -7.727 4.75 1 98.94 92 SER A C 1
ATOM 745 O O . SER A 1 92 ? 0.744 -7.102 3.75 1 98.94 92 SER A O 1
ATOM 747 N N . LEU A 1 93 ? 1.106 -8.586 5.32 1 98.94 93 LEU A N 1
ATOM 748 C CA . LEU A 1 93 ? 2.238 -9.273 4.703 1 98.94 93 LEU A CA 1
ATOM 749 C C . LEU A 1 93 ? 1.916 -10.742 4.457 1 98.94 93 LEU A C 1
ATOM 751 O O . LEU A 1 93 ? 1.689 -11.5 5.406 1 98.94 93 LEU A O 1
ATOM 755 N N . GLU A 1 94 ? 1.836 -11.094 3.242 1 98.94 94 GLU A N 1
ATOM 756 C CA . GLU A 1 94 ? 1.554 -12.461 2.824 1 98.94 94 GLU A CA 1
ATOM 757 C C . GLU A 1 94 ? 2.764 -13.094 2.137 1 98.94 94 GLU A C 1
ATOM 759 O O . GLU A 1 94 ? 3.486 -12.414 1.401 1 98.94 94 GLU A O 1
ATOM 764 N N . GLU A 1 95 ? 2.965 -14.344 2.357 1 98.94 95 GLU A N 1
ATOM 765 C CA . GLU A 1 95 ? 4.023 -15.07 1.669 1 98.94 95 GLU A CA 1
ATOM 766 C C . GLU A 1 95 ? 3.516 -16.422 1.149 1 98.94 95 GLU A C 1
ATOM 768 O O . GLU A 1 95 ? 2.518 -16.938 1.645 1 98.94 95 GLU A O 1
ATOM 773 N N . GLY A 1 96 ? 4.145 -16.906 0.176 1 98.88 96 GLY A N 1
ATOM 774 C CA . GLY A 1 96 ? 3.811 -18.172 -0.458 1 98.88 96 GLY A CA 1
ATOM 775 C C . GLY A 1 96 ? 4.703 -18.5 -1.638 1 98.88 96 GLY A C 1
ATOM 776 O O . GLY A 1 96 ? 5.91 -18.25 -1.6 1 98.88 96 GLY A O 1
ATOM 777 N N . THR A 1 97 ? 4.07 -19.203 -2.596 1 98.81 97 THR A N 1
ATOM 778 C CA . THR A 1 97 ? 4.871 -19.688 -3.719 1 98.81 97 THR A CA 1
ATOM 779 C C . THR A 1 97 ? 4.094 -19.562 -5.027 1 98.81 97 THR A C 1
ATOM 781 O O . THR A 1 97 ? 2.879 -19.359 -5.016 1 98.81 97 THR A O 1
ATOM 784 N N . PHE A 1 98 ? 4.836 -19.594 -6.066 1 98.38 98 PHE A N 1
ATOM 785 C CA . PHE A 1 98 ? 4.234 -19.75 -7.383 1 98.38 98 PHE A CA 1
ATOM 786 C C . PHE A 1 98 ? 4.66 -21.062 -8.016 1 98.38 98 PHE A C 1
ATOM 788 O O . PHE A 1 98 ? 5.688 -21.641 -7.648 1 98.38 98 PHE A O 1
ATOM 795 N N . ASP A 1 99 ? 3.846 -21.562 -8.891 1 98.06 99 ASP A N 1
ATOM 796 C CA . ASP A 1 99 ? 4.109 -22.75 -9.695 1 98.06 99 ASP A CA 1
ATOM 797 C C . ASP A 1 99 ? 4.262 -22.391 -11.172 1 98.06 99 ASP A C 1
ATOM 799 O O . ASP A 1 99 ? 3.336 -21.859 -11.781 1 98.06 99 ASP A O 1
ATOM 803 N N . VAL A 1 100 ? 5.375 -22.656 -11.734 1 94.62 100 VAL A N 1
ATOM 804 C CA . VAL A 1 100 ? 5.715 -22.266 -13.094 1 94.62 100 VAL A CA 1
ATOM 805 C C . VAL A 1 100 ? 4.816 -23 -14.086 1 94.62 100 VAL A C 1
ATOM 807 O O . VAL A 1 100 ? 4.402 -22.438 -15.102 1 94.62 100 VAL A O 1
ATOM 810 N N . GLU A 1 101 ? 4.492 -24.203 -13.852 1 95.69 101 GLU A N 1
ATOM 811 C CA . GLU A 1 101 ? 3.738 -25.031 -14.781 1 95.69 101 GLU A CA 1
ATOM 812 C C . GLU A 1 101 ? 2.26 -24.656 -14.789 1 95.69 101 GLU A C 1
ATOM 814 O O . GLU A 1 101 ? 1.666 -24.469 -15.852 1 95.69 101 GLU A O 1
ATOM 819 N N . THR A 1 102 ? 1.733 -24.547 -13.633 1 97.19 102 THR A N 1
ATOM 820 C CA . THR A 1 102 ? 0.296 -24.312 -13.547 1 97.19 102 THR A CA 1
ATOM 821 C C . THR A 1 102 ? -0.018 -22.828 -13.617 1 97.19 102 THR A C 1
ATOM 823 O O . THR A 1 102 ? -1.178 -22.438 -13.766 1 97.19 102 THR A O 1
ATOM 826 N N . LYS A 1 103 ? 1.001 -21.969 -13.523 1 98.12 103 LYS A N 1
ATOM 827 C CA . LYS A 1 103 ? 0.824 -20.531 -13.484 1 98.12 103 LYS A CA 1
ATOM 828 C C . LYS A 1 103 ? -0.151 -20.125 -12.383 1 98.12 103 LYS A C 1
ATOM 830 O O . LYS A 1 103 ? -1.129 -19.422 -12.641 1 98.12 103 LYS A O 1
ATOM 835 N N . GLN A 1 104 ? 0.184 -20.594 -11.242 1 98.62 104 GLN A N 1
ATOM 836 C CA . GLN A 1 104 ? -0.596 -20.328 -10.039 1 98.62 104 GLN A CA 1
ATOM 837 C C . GLN A 1 104 ? 0.295 -19.828 -8.906 1 98.62 104 GLN A C 1
ATOM 839 O O . GLN A 1 104 ? 1.428 -20.281 -8.75 1 98.62 104 GLN A O 1
ATOM 844 N N . LEU A 1 105 ? -0.252 -18.828 -8.172 1 98.56 105 LEU A N 1
ATOM 845 C CA . LEU A 1 105 ? 0.417 -18.469 -6.93 1 98.56 105 LEU A CA 1
ATOM 846 C C . LEU A 1 105 ? -0.543 -18.562 -5.746 1 98.56 105 LEU A C 1
ATOM 848 O O . LEU A 1 105 ? -1.745 -18.328 -5.898 1 98.56 105 LEU A O 1
ATOM 852 N N . THR A 1 106 ? -0.034 -18.969 -4.645 1 98.88 106 THR A N 1
ATOM 853 C CA . THR A 1 106 ? -0.743 -19.031 -3.371 1 98.88 106 THR A CA 1
ATOM 854 C C . THR A 1 106 ? -0.004 -18.234 -2.297 1 98.88 106 THR A C 1
ATOM 856 O O . THR A 1 106 ? 1.194 -18.438 -2.088 1 98.88 106 THR A O 1
ATOM 859 N N . LEU A 1 107 ? -0.711 -17.359 -1.674 1 98.94 107 LEU A N 1
ATOM 860 C CA . LEU A 1 107 ? -0.167 -16.5 -0.628 1 98.94 107 LEU A CA 1
ATOM 861 C C . LEU A 1 107 ? -1.01 -16.594 0.64 1 98.94 107 LEU A C 1
ATOM 863 O O . LEU A 1 107 ? -2.236 -16.688 0.57 1 98.94 107 LEU A O 1
ATOM 867 N N . GLU A 1 108 ? -0.346 -16.531 1.714 1 98.88 108 GLU A N 1
ATOM 868 C CA . GLU A 1 108 ? -1.022 -16.547 3.008 1 98.88 108 GLU A CA 1
ATOM 869 C C . GLU A 1 108 ? -0.409 -15.523 3.961 1 98.88 108 GLU A C 1
ATOM 871 O O . GLU A 1 108 ? 0.797 -15.273 3.918 1 98.88 108 GLU A O 1
ATOM 876 N N . THR A 1 109 ? -1.202 -15.109 4.883 1 98.88 109 THR A N 1
ATOM 877 C CA . THR A 1 109 ? -0.8 -14.078 5.832 1 98.88 109 THR A CA 1
ATOM 878 C C . THR A 1 109 ? 0.369 -14.555 6.688 1 98.88 109 THR A C 1
ATOM 880 O O . THR A 1 109 ? 0.329 -15.656 7.242 1 98.88 109 THR A O 1
ATOM 883 N N . GLN A 1 110 ? 1.39 -13.773 6.734 1 98.81 110 GLN A N 1
ATOM 884 C CA . GLN A 1 110 ? 2.455 -13.938 7.715 1 98.81 110 GLN A CA 1
ATOM 885 C C . GLN A 1 110 ? 2.295 -12.961 8.875 1 98.81 110 GLN A C 1
ATOM 887 O O . GLN A 1 110 ? 2.641 -13.273 10.016 1 98.81 110 GLN A O 1
ATOM 892 N N . SER A 1 111 ? 1.788 -11.789 8.562 1 98.69 111 SER A N 1
ATOM 893 C CA . SER A 1 111 ? 1.584 -10.742 9.555 1 98.69 111 SER A CA 1
ATOM 894 C C . SER A 1 111 ? 0.474 -9.789 9.133 1 98.69 111 SER A C 1
ATOM 896 O O . SER A 1 111 ? 0.237 -9.594 7.941 1 98.69 111 SER A O 1
ATOM 898 N N . LEU A 1 112 ? -0.235 -9.281 10.102 1 98.5 112 LEU A N 1
ATOM 899 C CA . LEU A 1 112 ? -1.271 -8.273 9.906 1 98.5 112 LEU A CA 1
ATOM 900 C C . LEU A 1 112 ? -1.188 -7.195 10.984 1 98.5 112 LEU A C 1
ATOM 902 O O . LEU A 1 112 ? -0.871 -7.488 12.141 1 98.5 112 LEU A O 1
ATOM 906 N N . ALA A 1 113 ? -1.413 -5.977 10.562 1 98.69 113 ALA A N 1
ATOM 907 C CA . ALA A 1 113 ? -1.565 -4.875 11.508 1 98.69 113 ALA A CA 1
ATOM 908 C C . ALA A 1 113 ? -2.799 -4.039 11.188 1 98.69 113 ALA A C 1
ATOM 910 O O . ALA A 1 113 ? -3.139 -3.848 10.016 1 98.69 113 ALA A O 1
ATOM 911 N N . ARG A 1 114 ? -3.49 -3.58 12.195 1 98.69 114 ARG A N 1
ATOM 912 C CA . ARG A 1 114 ? -4.734 -2.832 12.062 1 98.69 114 ARG A CA 1
ATOM 913 C C . ARG A 1 114 ? -4.664 -1.509 12.812 1 98.69 114 ARG A C 1
ATOM 915 O O . ARG A 1 114 ? -4.066 -1.434 13.891 1 98.69 114 ARG A O 1
ATOM 922 N N . IL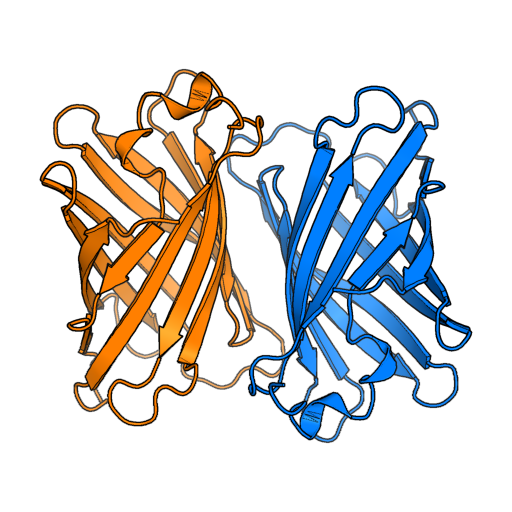E A 1 115 ? -5.285 -0.531 12.219 1 98.69 115 ILE A N 1
ATOM 923 C CA . ILE A 1 115 ? -5.309 0.774 12.875 1 98.69 115 ILE A CA 1
ATOM 924 C C . ILE A 1 115 ? -6.047 0.671 14.211 1 98.69 115 ILE A C 1
ATOM 926 O O . ILE A 1 115 ? -6.91 -0.192 14.383 1 98.69 115 ILE A O 1
ATOM 930 N N . SER A 1 116 ? -5.719 1.562 15.086 1 98.12 116 SER A N 1
ATOM 931 C CA . SER A 1 116 ? -6.188 1.452 16.469 1 98.12 116 SER A CA 1
ATOM 932 C C . SER A 1 116 ? -7.688 1.711 16.562 1 98.12 116 SER A C 1
ATOM 934 O O . SER A 1 116 ? -8.336 1.269 17.5 1 98.12 116 SER A O 1
ATOM 936 N N . PHE A 1 117 ? -8.32 2.424 15.625 1 96.94 117 PHE A N 1
ATOM 937 C CA . PHE A 1 117 ? -9.727 2.779 15.711 1 96.94 117 PHE A CA 1
ATOM 938 C C . PHE A 1 117 ? -10.547 1.988 14.695 1 96.94 117 PHE A C 1
ATOM 940 O O . PHE A 1 117 ? -11.609 2.443 14.258 1 96.94 117 PHE A O 1
ATOM 947 N N . ALA A 1 118 ? -10 0.886 14.266 1 95 118 ALA A N 1
ATOM 948 C CA . ALA A 1 118 ? -10.758 -0.018 13.406 1 95 118 ALA A CA 1
ATOM 949 C C . ALA A 1 118 ? -11.93 -0.64 14.164 1 95 118 ALA A C 1
ATOM 951 O O . ALA A 1 118 ? -11.891 -0.754 15.391 1 95 118 ALA A O 1
ATOM 952 N N . LYS A 1 119 ? -12.898 -1.018 13.469 1 91.19 119 LYS A N 1
ATOM 953 C CA . LYS A 1 119 ? -14.078 -1.638 14.062 1 91.19 119 LYS A CA 1
ATOM 954 C C . LYS A 1 119 ? -14.141 -3.127 13.742 1 91.19 119 LYS A C 1
ATOM 956 O O . LYS A 1 119 ? -13.766 -3.547 12.648 1 91.19 119 LYS A O 1
ATOM 961 N N . PRO A 1 120 ? -14.578 -3.961 14.672 1 92.44 120 PRO A N 1
ATOM 962 C CA . PRO A 1 120 ? -14.781 -5.387 14.406 1 92.44 120 PRO A CA 1
ATOM 963 C C . PRO A 1 120 ? -15.875 -5.641 13.359 1 92.44 120 PRO A C 1
ATOM 965 O O . PRO A 1 120 ? -16.672 -4.75 13.07 1 92.44 120 PRO A O 1
ATOM 968 N N . PRO A 1 121 ? -15.977 -6.848 12.883 1 93.5 121 PRO A N 1
ATOM 969 C CA . PRO A 1 121 ? -15.062 -7.965 13.125 1 93.5 121 PRO A CA 1
ATOM 970 C C . PRO A 1 121 ? -13.68 -7.742 12.5 1 93.5 121 PRO A C 1
ATOM 972 O O . PRO A 1 121 ? -13.578 -7.176 11.414 1 93.5 121 PRO A O 1
ATOM 975 N N . PHE A 1 122 ? -12.633 -8.297 13.18 1 96.81 122 PHE A N 1
ATOM 976 C CA . PHE A 1 122 ? -11.258 -8.078 12.742 1 96.81 122 PHE A CA 1
ATOM 977 C C . PHE A 1 122 ? -10.773 -9.227 11.875 1 96.81 122 PHE A C 1
ATOM 979 O O . PHE A 1 122 ? -10.898 -10.391 12.25 1 96.81 122 PHE A O 1
ATOM 986 N N . VAL A 1 123 ? -10.297 -8.859 10.742 1 97.75 123 VAL A N 1
ATOM 987 C CA . VAL A 1 123 ? -9.633 -9.852 9.898 1 97.75 123 VAL A CA 1
ATOM 988 C C . VAL A 1 123 ? -8.375 -10.359 10.594 1 97.75 123 VAL A C 1
ATOM 990 O O . VAL A 1 123 ? -7.586 -9.57 11.117 1 97.75 123 VAL A O 1
ATOM 993 N N . THR A 1 124 ? -8.117 -11.672 10.562 1 98.25 124 THR A N 1
ATOM 994 C CA . THR A 1 124 ? -6.957 -12.234 11.242 1 98.25 124 THR A CA 1
ATOM 995 C C . THR A 1 124 ? -6.09 -13.023 10.266 1 98.25 124 THR A C 1
ATOM 997 O O . THR A 1 124 ? -4.922 -13.305 10.547 1 98.25 124 THR A O 1
ATOM 1000 N N . LYS A 1 125 ? -6.652 -13.422 9.188 1 98.62 125 LYS A N 1
ATOM 1001 C CA . LYS A 1 125 ? -5.898 -14.172 8.18 1 98.62 125 LYS A CA 1
ATOM 1002 C C . LYS A 1 125 ? -6.496 -13.984 6.793 1 98.62 125 LYS A C 1
ATOM 1004 O O . LYS A 1 125 ? -7.715 -13.922 6.637 1 98.62 125 LYS A O 1
ATOM 1009 N N . ILE A 1 126 ? -5.668 -13.938 5.84 1 98.69 126 ILE A N 1
ATOM 1010 C CA . ILE A 1 126 ? -6.012 -13.898 4.422 1 98.69 126 ILE A CA 1
ATOM 1011 C C . ILE A 1 126 ? -5.234 -14.984 3.674 1 98.69 126 ILE A C 1
ATOM 1013 O O . ILE A 1 126 ? -4.043 -15.18 3.924 1 98.69 126 ILE A O 1
ATOM 1017 N N . LYS A 1 127 ? -5.852 -15.656 2.848 1 98.88 127 LYS A N 1
ATOM 1018 C CA . LYS A 1 127 ? -5.23 -16.562 1.886 1 98.88 127 LYS A CA 1
ATOM 1019 C C . LYS A 1 127 ? -5.715 -16.266 0.467 1 98.88 127 LYS A C 1
ATOM 1021 O O . LYS A 1 127 ? -6.918 -16.156 0.227 1 98.88 127 LYS A O 1
ATOM 1026 N N . ARG A 1 128 ? -4.809 -16.125 -0.436 1 98.62 128 ARG A N 1
ATOM 1027 C CA . ARG A 1 128 ? -5.199 -15.789 -1.804 1 98.62 128 ARG A CA 1
ATOM 1028 C C . ARG A 1 128 ? -4.578 -16.766 -2.799 1 98.62 128 ARG A C 1
ATOM 1030 O O . ARG A 1 128 ? -3.41 -17.141 -2.672 1 98.62 128 ARG A O 1
ATOM 1037 N N . ASN A 1 129 ? -5.367 -17.156 -3.76 1 98.88 129 ASN A N 1
ATOM 1038 C CA . ASN A 1 129 ? -4.961 -17.938 -4.922 1 98.88 129 ASN A CA 1
ATOM 1039 C C . ASN A 1 129 ? -5.184 -17.172 -6.223 1 98.88 129 ASN A C 1
ATOM 1041 O O . ASN A 1 129 ? -6.293 -16.703 -6.488 1 98.88 129 ASN A O 1
ATOM 1045 N N . ILE A 1 130 ? -4.184 -16.984 -6.973 1 98.88 130 ILE A N 1
ATOM 1046 C CA . ILE A 1 130 ? -4.254 -16.375 -8.289 1 98.88 130 ILE A CA 1
ATOM 1047 C C . ILE A 1 130 ? -3.781 -17.359 -9.352 1 98.88 130 ILE A C 1
ATOM 1049 O O . ILE A 1 130 ? -2.676 -17.891 -9.266 1 98.88 130 ILE A O 1
ATOM 1053 N N . LYS A 1 131 ? -4.559 -17.547 -10.328 1 98.81 131 LYS A N 1
ATOM 1054 C CA . LYS A 1 131 ? -4.242 -18.562 -11.328 1 98.81 131 LYS A CA 1
ATOM 1055 C C . LYS A 1 131 ? -4.543 -18.062 -12.734 1 98.81 131 LYS A C 1
ATOM 1057 O O . LYS A 1 131 ? -5.613 -17.5 -12.984 1 98.81 131 LYS A O 1
ATOM 1062 N N . LEU A 1 132 ? -3.633 -18.266 -13.625 1 98.75 132 LEU A N 1
ATOM 1063 C CA . LEU A 1 132 ? -3.883 -17.984 -15.031 1 98.75 132 LEU A CA 1
ATOM 1064 C C . LEU A 1 132 ? -4.641 -19.125 -15.688 1 98.75 132 LEU A C 1
ATOM 1066 O O . LEU A 1 132 ? -4.121 -20.234 -15.805 1 98.75 132 LEU A O 1
ATOM 1070 N N . LEU A 1 133 ? -5.832 -18.859 -16.125 1 98.56 133 LEU A N 1
ATOM 1071 C CA . LEU A 1 133 ? -6.676 -19.875 -16.75 1 98.56 133 LEU A CA 1
ATOM 1072 C C . LEU A 1 133 ? -6.422 -19.953 -18.25 1 98.56 133 LEU A C 1
ATOM 1074 O O . LEU A 1 133 ? -6.508 -21.031 -18.844 1 98.56 133 LEU A O 1
ATOM 1078 N N . ALA A 1 134 ? -6.184 -18.844 -18.859 1 98.12 134 ALA A N 1
ATOM 1079 C CA . ALA A 1 134 ? -5.852 -18.594 -20.25 1 98.12 134 ALA A CA 1
ATOM 1080 C C . ALA A 1 134 ? -4.973 -17.359 -20.406 1 98.12 134 ALA A C 1
ATOM 1082 O O . ALA A 1 134 ? -4.836 -16.578 -19.453 1 98.12 134 ALA A O 1
ATOM 1083 N N . PRO A 1 135 ? -4.301 -17.188 -21.438 1 96.31 135 PRO A N 1
ATOM 1084 C CA . PRO A 1 135 ? -3.344 -16.078 -21.578 1 96.31 135 PRO A CA 1
ATOM 1085 C C . PRO A 1 135 ? -3.922 -14.734 -21.156 1 96.31 135 PRO A C 1
ATOM 1087 O O . PRO A 1 135 ? -3.188 -13.867 -20.672 1 96.31 135 PRO A O 1
ATOM 1090 N N . ASP A 1 136 ? -5.254 -14.578 -21.281 1 97.75 136 ASP A N 1
ATOM 1091 C CA . ASP A 1 136 ? -5.867 -13.289 -20.984 1 97.75 136 ASP A CA 1
ATOM 1092 C C . ASP A 1 136 ? -6.941 -13.438 -19.906 1 97.75 136 ASP A C 1
ATOM 1094 O O . ASP A 1 136 ? -7.867 -12.625 -19.828 1 97.75 136 ASP A O 1
ATOM 1098 N N . THR A 1 137 ? -6.887 -14.508 -19.156 1 98.69 137 THR A N 1
ATOM 1099 C CA . THR A 1 137 ? -7.926 -14.789 -18.172 1 98.69 137 THR A CA 1
ATOM 1100 C C . THR A 1 137 ? -7.309 -15.211 -16.844 1 98.69 137 THR A C 1
ATOM 1102 O O . THR A 1 137 ? -6.578 -16.203 -16.781 1 98.69 137 THR A O 1
ATOM 1105 N N . LEU A 1 138 ? -7.625 -14.453 -15.812 1 98.62 138 LEU A N 1
ATOM 1106 C CA . LEU A 1 138 ? -7.078 -14.656 -14.469 1 98.62 138 LEU A CA 1
ATOM 1107 C C . LEU A 1 138 ? -8.188 -14.992 -13.477 1 98.62 138 LEU A C 1
ATOM 1109 O O . LEU A 1 138 ? -9.25 -14.367 -13.492 1 98.62 138 LEU A O 1
ATOM 1113 N N . GLU A 1 139 ? -8 -15.977 -12.68 1 98.88 139 GLU A N 1
ATOM 1114 C CA . GLU A 1 139 ? -8.898 -16.25 -11.555 1 98.88 139 GLU A CA 1
ATOM 1115 C C . GLU A 1 139 ? -8.25 -15.875 -10.227 1 98.88 139 GLU A C 1
ATOM 1117 O O . GLU A 1 139 ? -7.086 -16.203 -9.984 1 98.88 139 GLU A O 1
ATOM 1122 N N . VAL A 1 140 ? -8.969 -15.211 -9.375 1 98.88 140 VAL A N 1
ATOM 1123 C CA . VAL A 1 140 ? -8.531 -14.883 -8.016 1 98.88 140 VAL A CA 1
ATOM 1124 C C . VAL A 1 140 ? -9.555 -15.398 -7.008 1 98.88 140 VAL A C 1
ATOM 1126 O O . VAL A 1 140 ? -10.75 -15.117 -7.129 1 98.88 140 VAL A O 1
ATOM 1129 N N . VAL A 1 141 ? -9.094 -16.156 -6.059 1 98.88 141 VAL A N 1
ATOM 1130 C CA . VAL A 1 141 ? -9.906 -16.609 -4.938 1 98.88 141 VAL A CA 1
ATOM 1131 C C . VAL A 1 141 ? -9.289 -16.141 -3.625 1 98.88 141 VAL A C 1
ATOM 1133 O O . VAL A 1 141 ? -8.094 -16.328 -3.393 1 98.88 141 VAL A O 1
ATOM 1136 N N . LEU A 1 142 ? -10.117 -15.578 -2.805 1 98.88 142 LEU A N 1
ATOM 1137 C CA . LEU A 1 142 ? -9.656 -15.055 -1.521 1 98.88 142 LEU A CA 1
ATOM 1138 C C . LEU A 1 142 ? -10.398 -15.727 -0.368 1 98.88 142 LEU A C 1
ATOM 1140 O O . LEU A 1 142 ? -11.625 -15.797 -0.372 1 98.88 142 LEU A O 1
ATOM 1144 N N . PHE A 1 143 ? -9.633 -16.234 0.553 1 98.81 143 PHE A N 1
ATOM 1145 C CA . PHE A 1 143 ? -10.148 -16.703 1.829 1 98.81 143 PHE A CA 1
ATOM 1146 C C . PHE A 1 143 ? -9.852 -15.711 2.943 1 98.81 143 PHE A C 1
ATOM 1148 O O . PHE A 1 143 ? -8.812 -15.047 2.924 1 98.81 143 PHE A O 1
ATOM 1155 N N . MET A 1 144 ? -10.75 -15.664 3.893 1 98.56 144 MET A N 1
ATOM 1156 C CA . MET A 1 144 ? -10.594 -14.711 4.984 1 98.56 144 MET A CA 1
ATOM 1157 C C . MET A 1 144 ? -11.016 -15.328 6.312 1 98.56 144 MET A C 1
ATOM 1159 O O . MET A 1 144 ? -11.961 -16.125 6.363 1 98.56 144 MET A O 1
ATOM 1163 N N . GLU A 1 145 ? -10.25 -15.07 7.285 1 98.31 145 GLU A N 1
ATOM 1164 C CA . GLU A 1 145 ? -10.555 -15.383 8.68 1 98.31 145 GLU A CA 1
ATOM 1165 C C . GLU A 1 145 ? -10.805 -14.117 9.484 1 98.31 145 GLU A C 1
ATOM 1167 O O . GLU A 1 145 ? -10.094 -13.125 9.336 1 98.31 145 GLU A O 1
ATOM 1172 N N . THR A 1 146 ? -11.812 -14.133 10.289 1 96.81 146 THR A N 1
ATOM 1173 C CA . THR A 1 146 ? -12.031 -13.055 11.242 1 96.81 146 THR A CA 1
ATOM 1174 C C . THR A 1 146 ? -12.016 -13.594 12.672 1 96.81 146 THR A C 1
ATOM 1176 O O . THR A 1 146 ? -11.867 -14.797 12.891 1 96.81 146 THR A O 1
ATOM 1179 N N . SER A 1 147 ? -12.094 -12.68 13.633 1 94.62 147 SER A N 1
ATOM 1180 C CA . SER A 1 147 ? -12.156 -13.062 15.039 1 94.62 147 SER A CA 1
ATOM 1181 C C . SER A 1 147 ? -13.344 -13.977 15.312 1 94.62 147 SER A C 1
ATOM 1183 O O . SER A 1 147 ? -13.32 -14.758 16.266 1 94.62 147 SER A O 1
ATOM 1185 N N . ASN A 1 148 ? -14.336 -14.039 14.406 1 93.75 148 ASN A N 1
ATOM 1186 C CA . ASN A 1 148 ? -15.57 -14.773 14.688 1 93.75 148 ASN A CA 1
ATOM 1187 C C . ASN A 1 148 ? -15.789 -15.898 13.68 1 93.75 148 ASN A C 1
ATOM 1189 O O . ASN A 1 148 ? -16.719 -16.688 13.828 1 93.75 148 ASN A O 1
ATOM 1193 N N . THR A 1 149 ? -15.031 -15.859 12.609 1 96.25 149 THR A N 1
ATOM 1194 C CA . THR A 1 149 ? -15.25 -16.797 11.523 1 96.25 149 THR A CA 1
ATOM 1195 C C . THR A 1 149 ? -13.938 -17.453 11.094 1 96.25 149 THR A C 1
ATOM 1197 O O . THR A 1 149 ? -12.977 -16.766 10.766 1 96.25 149 THR A O 1
ATOM 1200 N N . PRO A 1 150 ? -1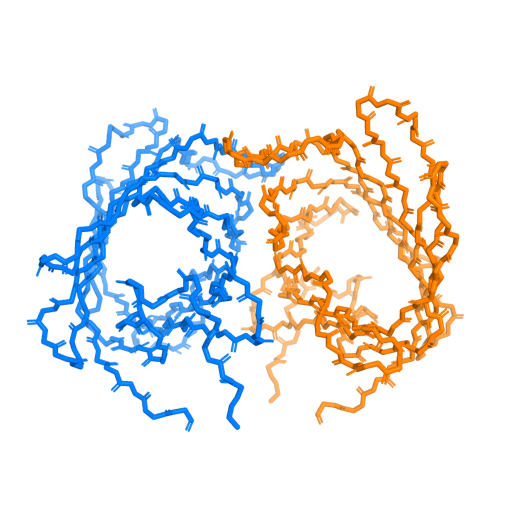3.828 -18.812 11.148 1 97.5 150 PRO A N 1
ATOM 1201 C CA . PRO A 1 150 ? -12.617 -19.469 10.664 1 97.5 150 PRO A CA 1
ATOM 1202 C C . PRO A 1 150 ? -12.328 -19.172 9.195 1 97.5 150 PRO A C 1
ATOM 1204 O O . PRO A 1 150 ? -13.18 -18.609 8.5 1 97.5 150 PRO A O 1
ATOM 1207 N N . LEU A 1 151 ? -11.188 -19.5 8.82 1 98.38 151 LEU A N 1
ATOM 1208 C CA . LEU A 1 151 ? -10.781 -19.266 7.438 1 98.38 151 LEU A CA 1
ATOM 1209 C C . LEU A 1 151 ? -11.812 -19.828 6.465 1 98.38 151 LEU A C 1
ATOM 1211 O O . LEU A 1 151 ? -12.062 -21.031 6.445 1 98.38 151 LEU A O 1
ATOM 1215 N N . THR A 1 152 ? -12.438 -18.953 5.641 1 98.38 152 THR A N 1
ATOM 1216 C CA . THR A 1 152 ? -13.555 -19.266 4.754 1 98.38 152 THR A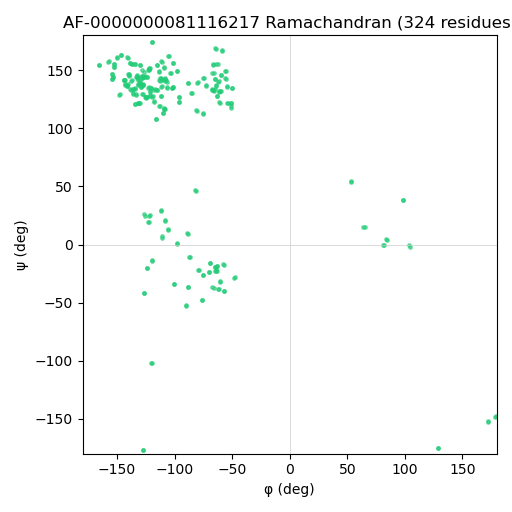 CA 1
ATOM 1217 C C . THR A 1 152 ? -13.438 -18.5 3.443 1 98.38 152 THR A C 1
ATOM 1219 O O . THR A 1 152 ? -12.992 -17.344 3.432 1 98.38 152 THR A O 1
ATOM 1222 N N . GLU A 1 153 ? -13.812 -19.203 2.357 1 98.38 153 GLU A N 1
ATOM 1223 C CA . GLU A 1 153 ? -13.82 -18.5 1.082 1 98.38 153 GLU A CA 1
ATOM 1224 C C . GLU A 1 153 ? -14.664 -17.234 1.158 1 98.38 153 GLU A C 1
ATOM 1226 O O . GLU A 1 153 ? -15.781 -17.266 1.671 1 98.38 153 GLU A O 1
ATOM 1231 N N . HIS A 1 154 ? -14.18 -16.125 0.616 1 98.38 154 HIS A N 1
ATOM 1232 C CA . HIS A 1 154 ? -14.844 -14.836 0.75 1 98.38 154 HIS A CA 1
ATOM 1233 C C . HIS A 1 154 ? -15.07 -14.188 -0.611 1 98.38 154 HIS A C 1
ATOM 1235 O O . HIS A 1 154 ? -16.109 -13.578 -0.846 1 98.38 154 HIS A O 1
ATOM 1241 N N . LEU A 1 155 ? -14.117 -14.258 -1.473 1 98.75 155 LEU A N 1
ATOM 1242 C CA . LEU A 1 155 ? -14.227 -13.656 -2.799 1 98.75 155 LEU A CA 1
ATOM 1243 C C . LEU A 1 155 ? -13.773 -14.641 -3.875 1 98.75 155 LEU A C 1
ATOM 1245 O O . LEU A 1 155 ? -12.805 -15.375 -3.682 1 98.75 155 LEU A O 1
ATOM 1249 N N . LYS A 1 156 ? -14.391 -14.586 -5 1 98.81 156 LYS A N 1
ATOM 1250 C CA . LYS A 1 156 ? -14.008 -15.312 -6.207 1 98.81 156 LYS A CA 1
ATOM 1251 C C . LYS A 1 156 ? -14.367 -14.523 -7.461 1 98.81 156 LYS A C 1
ATOM 1253 O O . LYS A 1 156 ? -15.5 -14.055 -7.605 1 98.81 156 LYS A O 1
ATOM 1258 N N . ALA A 1 157 ? -13.414 -14.375 -8.305 1 98.81 157 ALA A N 1
ATOM 1259 C CA . ALA A 1 157 ? -13.688 -13.656 -9.547 1 98.81 157 ALA A CA 1
ATOM 1260 C C . ALA A 1 157 ? -12.758 -14.117 -10.664 1 98.81 157 ALA A C 1
ATOM 1262 O O . ALA A 1 157 ? -11.648 -14.594 -10.406 1 98.81 157 ALA A O 1
ATOM 1263 N N . VAL A 1 158 ? -13.195 -14 -11.859 1 98.88 158 VAL A N 1
ATOM 1264 C CA . VAL A 1 158 ? -12.422 -14.203 -13.078 1 98.88 158 VAL A CA 1
ATOM 1265 C C . VAL A 1 158 ? -12.242 -12.867 -13.797 1 98.88 158 VAL A C 1
ATOM 1267 O O . VAL A 1 158 ? -13.211 -12.141 -14.047 1 98.88 158 VAL A O 1
ATOM 1270 N N . TYR A 1 159 ? -11.047 -12.578 -14.086 1 98.81 159 TYR A N 1
ATOM 1271 C CA . TYR A 1 159 ? -10.68 -11.312 -14.703 1 98.81 159 TYR A CA 1
ATOM 1272 C C . TYR A 1 159 ? -10.25 -11.516 -16.156 1 98.81 159 TYR A C 1
ATOM 1274 O O . TYR A 1 159 ? -9.695 -12.562 -16.5 1 98.81 159 TYR A O 1
ATOM 1282 N N . LYS A 1 160 ? -10.438 -10.477 -16.938 1 98.81 160 LYS A N 1
ATOM 1283 C CA . LYS A 1 160 ? -9.898 -10.383 -18.297 1 98.81 160 LYS A CA 1
ATOM 1284 C C . LYS A 1 160 ? -8.844 -9.289 -18.391 1 98.81 160 LYS A C 1
ATOM 1286 O O . LYS A 1 160 ? -8.992 -8.219 -17.797 1 98.81 160 LYS A O 1
ATOM 1291 N N . LYS A 1 161 ? -7.844 -9.625 -19.156 1 98.31 161 LYS A N 1
ATOM 1292 C CA . LYS A 1 161 ? -6.828 -8.609 -19.406 1 98.31 161 LYS A CA 1
ATOM 1293 C C . LYS A 1 161 ? -7.395 -7.457 -20.234 1 98.31 161 LYS A C 1
ATOM 1295 O O . LYS A 1 161 ? -8.117 -7.688 -21.203 1 98.31 161 LYS A O 1
ATOM 1300 N N . VAL A 1 162 ? -7.109 -6.273 -19.766 1 97.38 162 VAL A N 1
ATOM 1301 C CA . VAL A 1 162 ? -7.652 -5.117 -20.469 1 97.38 162 VAL A CA 1
ATOM 1302 C C . VAL A 1 162 ? -6.516 -4.199 -20.906 1 97.38 162 VAL A C 1
ATOM 1304 O O . VAL A 1 162 ? -5.414 -4.254 -20.359 1 97.38 162 VAL A O 1
ATOM 1307 N N . ASP A 1 163 ? -6.691 -3.443 -22.047 1 83.38 163 ASP A N 1
ATOM 1308 C CA . ASP A 1 163 ? -5.688 -2.541 -22.594 1 83.38 163 ASP A CA 1
ATOM 1309 C C . ASP A 1 163 ? -5.414 -1.376 -21.656 1 83.38 163 ASP A C 1
ATOM 1311 O O . ASP A 1 163 ? -6.316 -0.921 -20.938 1 83.38 163 ASP A O 1
ATOM 1315 N N . GLY A 1 164 ? -4.199 -1.049 -21.375 1 63.41 164 GLY A N 1
ATOM 1316 C CA . GLY A 1 164 ? -3.842 0.129 -20.594 1 63.41 164 GLY A CA 1
ATOM 1317 C C . GLY A 1 164 ? -3.939 1.418 -21.391 1 63.41 164 GLY A C 1
ATOM 1318 O O . GLY A 1 164 ? -4.004 1.392 -22.625 1 63.41 164 GLY A O 1
ATOM 1319 N N . MET B 1 1 ? -14.547 15.633 -11.375 1 41.19 1 MET B N 1
ATOM 1320 C CA . MET B 1 1 ? -13.5 15.781 -10.367 1 41.19 1 MET B CA 1
ATOM 1321 C C . MET B 1 1 ? -13.93 15.188 -9.039 1 41.19 1 MET B C 1
ATOM 1323 O O . MET B 1 1 ? -14.977 15.555 -8.5 1 41.19 1 MET B O 1
ATOM 1327 N N . SER B 1 2 ? -13.516 14.039 -8.68 1 58.97 2 SER B N 1
ATOM 1328 C CA . SER B 1 2 ? -14.133 13.398 -7.523 1 58.97 2 SER B CA 1
ATOM 1329 C C . SER B 1 2 ? -14.078 14.305 -6.297 1 58.97 2 SER B C 1
ATOM 1331 O O . SER B 1 2 ? -13.117 15.047 -6.102 1 58.97 2 SER B O 1
ATOM 1333 N N . THR B 1 3 ? -15.141 14.625 -5.727 1 81.12 3 THR B N 1
ATOM 1334 C CA . THR B 1 3 ? -15.375 15.469 -4.562 1 81.12 3 THR B CA 1
ATOM 1335 C C . THR B 1 3 ? -14.68 14.906 -3.328 1 81.12 3 THR B C 1
ATOM 1337 O O . THR B 1 3 ? -14.734 13.703 -3.07 1 81.12 3 THR B O 1
ATOM 1340 N N . LEU B 1 4 ? -13.812 15.711 -2.736 1 92.81 4 LEU B N 1
ATOM 1341 C CA . LEU B 1 4 ? -13.148 15.398 -1.474 1 92.81 4 LEU B CA 1
ATOM 1342 C C . LEU B 1 4 ? -14.164 14.977 -0.415 1 92.81 4 LEU B C 1
ATOM 1344 O O . LEU B 1 4 ? -15.18 15.648 -0.218 1 92.81 4 LEU B O 1
ATOM 1348 N N . HIS B 1 5 ? -14.023 13.805 0.132 1 94.5 5 HIS B N 1
ATOM 1349 C CA . HIS B 1 5 ? -14.875 13.375 1.238 1 94.5 5 HIS B CA 1
ATOM 1350 C C . HIS B 1 5 ? -14.812 14.359 2.398 1 94.5 5 HIS B C 1
ATOM 1352 O O . HIS B 1 5 ? -13.734 14.859 2.74 1 94.5 5 HIS B O 1
ATOM 1358 N N . GLU B 1 6 ? -15.875 14.602 3.07 1 94.56 6 GLU B N 1
ATOM 1359 C CA . GLU B 1 6 ? -16.016 15.617 4.102 1 94.56 6 GLU B CA 1
ATOM 1360 C C . GLU B 1 6 ? -15.047 15.367 5.262 1 94.56 6 GLU B C 1
ATOM 1362 O O . GLU B 1 6 ? -14.562 16.312 5.891 1 94.56 6 GLU B O 1
ATOM 1367 N N . ALA B 1 7 ? -14.742 14.109 5.543 1 93.94 7 ALA B N 1
ATOM 1368 C CA . ALA B 1 7 ? -13.883 13.734 6.66 1 93.94 7 ALA B CA 1
ATOM 1369 C C . ALA B 1 7 ? -12.461 14.258 6.457 1 93.94 7 ALA B C 1
ATOM 1371 O O . ALA B 1 7 ? -11.719 14.445 7.426 1 93.94 7 ALA B O 1
ATOM 1372 N N . LEU B 1 8 ? -12.133 14.578 5.238 1 96.12 8 LEU B N 1
ATOM 1373 C CA . LEU B 1 8 ? -10.75 14.906 4.914 1 96.12 8 LEU B CA 1
ATOM 1374 C C . LEU B 1 8 ? -10.539 16.422 4.883 1 96.12 8 LEU B C 1
ATOM 1376 O O . LEU B 1 8 ? -9.422 16.891 4.672 1 96.12 8 LEU B O 1
ATOM 1380 N N . ILE B 1 9 ? -11.594 17.172 5.16 1 95.19 9 ILE B N 1
ATOM 1381 C CA . ILE B 1 9 ? -11.547 18.625 5.059 1 95.19 9 ILE B CA 1
ATOM 1382 C C . ILE B 1 9 ? -10.43 19.172 5.949 1 95.19 9 ILE B C 1
ATOM 1384 O O . ILE B 1 9 ? -9.656 20.031 5.523 1 95.19 9 ILE B O 1
ATOM 1388 N N . PRO B 1 10 ? -10.227 18.625 7.168 1 95.75 10 PRO B N 1
ATOM 1389 C CA . PRO B 1 10 ? -9.195 19.188 8.039 1 95.75 10 PRO B CA 1
ATOM 1390 C C . PRO B 1 10 ? -7.789 19.031 7.465 1 95.75 10 PRO B C 1
ATOM 1392 O O . PRO B 1 10 ? -6.887 19.797 7.816 1 95.75 10 PRO B O 1
ATOM 1395 N N . ILE B 1 11 ? -7.59 18.078 6.578 1 97.19 11 ILE B N 1
ATOM 1396 C CA . ILE B 1 11 ? -6.258 17.859 6.02 1 97.19 11 ILE B CA 1
ATOM 1397 C C . ILE B 1 11 ? -6.309 18 4.5 1 97.19 11 ILE B C 1
ATOM 1399 O O . ILE B 1 11 ? -5.484 17.422 3.791 1 97.19 11 ILE B O 1
ATOM 1403 N N . SER B 1 12 ? -7.227 18.703 4 1 96.19 12 SER B N 1
ATOM 1404 C CA . SER B 1 12 ? -7.453 18.844 2.566 1 96.19 12 SER B CA 1
ATOM 1405 C C . SER B 1 12 ? -6.262 19.5 1.877 1 96.19 12 SER B C 1
ATOM 1407 O O . SER B 1 12 ? -6.078 19.344 0.667 1 96.19 12 SER B O 1
ATOM 1409 N N . TRP B 1 13 ? -5.477 20.219 2.605 1 96.81 13 TRP B N 1
ATOM 1410 C CA . TRP B 1 13 ? -4.305 20.891 2.062 1 96.81 13 TRP B CA 1
ATOM 1411 C C . TRP B 1 13 ? -3.293 19.891 1.522 1 96.81 13 TRP B C 1
ATOM 1413 O O . TRP B 1 13 ? -2.424 20.234 0.723 1 96.81 13 TRP B O 1
ATOM 1423 N N . LEU B 1 14 ? -3.35 18.609 1.905 1 97.56 14 LEU B N 1
ATOM 1424 C CA . LEU B 1 14 ? -2.459 17.531 1.46 1 97.56 14 LEU B CA 1
ATOM 1425 C C . LEU B 1 14 ? -2.807 17.094 0.042 1 97.56 14 LEU B C 1
ATOM 1427 O O . LEU B 1 14 ? -1.964 16.531 -0.661 1 97.56 14 LEU B O 1
ATOM 1431 N N . GLU B 1 15 ? -4.031 17.297 -0.329 1 97.19 15 GLU B N 1
ATOM 1432 C CA . GLU B 1 15 ? -4.535 16.75 -1.584 1 97.19 15 GLU B CA 1
ATOM 1433 C C . GLU B 1 15 ? -3.748 17.281 -2.777 1 97.19 15 GLU B C 1
ATOM 1435 O O . GLU B 1 15 ? -3.543 18.5 -2.898 1 97.19 15 GLU B O 1
ATOM 1440 N N . GLY B 1 16 ? -3.363 16.375 -3.627 1 97.31 16 GLY B N 1
ATOM 1441 C CA . GLY B 1 16 ? -2.703 16.766 -4.859 1 97.31 16 GLY B CA 1
ATOM 1442 C C . GLY B 1 16 ? -1.394 16.031 -5.098 1 97.31 16 GLY B C 1
ATOM 1443 O O . GLY B 1 16 ? -1.09 15.055 -4.414 1 97.31 16 GLY B O 1
ATOM 1444 N N . ARG B 1 17 ? -0.701 16.422 -6.152 1 98.5 17 ARG B N 1
ATOM 1445 C CA . ARG B 1 17 ? 0.606 15.891 -6.523 1 98.5 17 ARG B CA 1
ATOM 1446 C C . ARG B 1 17 ? 1.721 16.859 -6.137 1 98.5 17 ARG B C 1
ATOM 1448 O O . ARG B 1 17 ? 1.601 18.062 -6.344 1 98.5 17 ARG B O 1
ATOM 1455 N N . TRP B 1 18 ? 2.732 16.328 -5.562 1 98.81 18 TRP B N 1
ATOM 1456 C CA . TRP B 1 18 ? 3.883 17.094 -5.078 1 98.81 18 TRP B CA 1
ATOM 1457 C C . TRP B 1 18 ? 5.184 16.5 -5.617 1 98.81 18 TRP B C 1
ATOM 1459 O O . TRP B 1 18 ? 5.32 15.281 -5.734 1 98.81 18 TRP B O 1
ATOM 1469 N N . ALA B 1 19 ? 6.129 17.391 -5.926 1 98.81 19 ALA B N 1
ATOM 1470 C CA . ALA B 1 19 ? 7.395 16.891 -6.457 1 98.81 19 ALA B CA 1
ATOM 1471 C C . ALA B 1 19 ? 8.57 17.672 -5.863 1 98.81 19 ALA B C 1
ATOM 1473 O O . ALA B 1 19 ? 8.445 18.844 -5.523 1 98.81 19 ALA B O 1
ATOM 1474 N N . THR B 1 20 ? 9.664 16.984 -5.668 1 98.75 20 THR B N 1
ATOM 1475 C CA . THR B 1 20 ? 10.922 17.609 -5.266 1 98.75 20 THR B CA 1
ATOM 1476 C C . THR B 1 20 ? 12.078 17.094 -6.117 1 98.75 20 THR B C 1
ATOM 1478 O O . THR B 1 20 ? 12.102 15.922 -6.484 1 98.75 20 THR B O 1
ATOM 1481 N N . GLU B 1 21 ? 13.031 17.969 -6.414 1 98 21 GLU B N 1
ATOM 1482 C CA . GLU B 1 21 ? 14.297 17.594 -7.023 1 98 21 GLU B CA 1
ATOM 1483 C C . GLU B 1 21 ? 15.453 17.766 -6.047 1 98 21 GLU B C 1
ATOM 1485 O O . GLU B 1 21 ? 16.625 17.609 -6.418 1 98 21 GLU B O 1
ATOM 1490 N N . GLU B 1 22 ? 15.078 18.094 -4.852 1 97.88 22 GLU B N 1
ATOM 1491 C CA . GLU B 1 22 ? 16.109 18.5 -3.906 1 97.88 22 GLU B CA 1
ATOM 1492 C C . GLU B 1 22 ? 16.047 17.672 -2.627 1 97.88 22 GLU B C 1
ATOM 1494 O O . GLU B 1 22 ? 16.359 18.172 -1.543 1 97.88 22 GLU B O 1
ATOM 1499 N N . GLY B 1 23 ? 15.5 16.484 -2.764 1 98.69 23 GLY B N 1
ATOM 1500 C CA . GLY B 1 23 ? 15.508 15.625 -1.59 1 98.69 23 GLY B CA 1
ATOM 1501 C C . GLY B 1 23 ? 16.906 15.281 -1.11 1 98.69 23 GLY B C 1
ATOM 1502 O O . GLY B 1 23 ? 17.812 15.062 -1.92 1 98.69 23 GLY B O 1
ATOM 1503 N N . ARG B 1 24 ? 17.031 15.273 0.214 1 98.5 24 ARG B N 1
ATOM 1504 C CA . ARG B 1 24 ? 18.312 14.93 0.836 1 98.5 24 ARG B CA 1
ATOM 1505 C C . ARG B 1 24 ? 18.156 13.758 1.796 1 98.5 24 ARG B C 1
ATOM 1507 O O . ARG B 1 24 ? 17.188 13.695 2.557 1 98.5 24 ARG B O 1
ATOM 1514 N N . GLY B 1 25 ? 19.078 12.828 1.699 1 97.94 25 GLY B N 1
ATOM 1515 C CA . GLY B 1 25 ? 19.141 11.695 2.613 1 97.94 25 GLY B CA 1
ATOM 1516 C C . GLY B 1 25 ? 20.453 11.633 3.377 1 97.94 25 GLY B C 1
ATOM 1517 O O . GLY B 1 25 ? 21.516 11.898 2.816 1 97.94 25 GLY B O 1
ATOM 1518 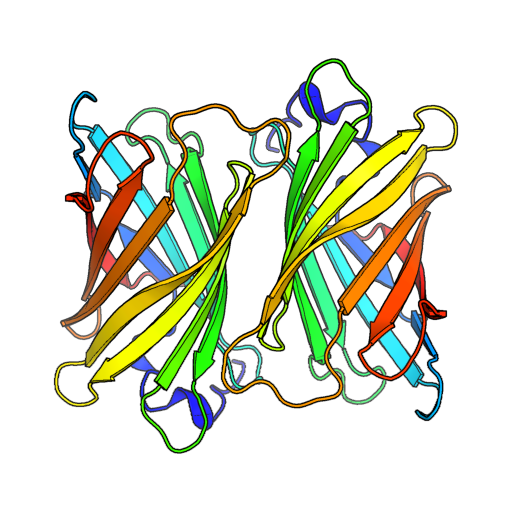N N . THR B 1 26 ? 20.312 11.391 4.652 1 97.44 26 THR B N 1
ATOM 1519 C CA . THR B 1 26 ? 21.453 11.219 5.543 1 97.44 26 THR B CA 1
ATOM 1520 C C . THR B 1 26 ? 21.203 10.102 6.543 1 97.44 26 THR B C 1
ATOM 1522 O O . THR B 1 26 ? 20.062 9.852 6.926 1 97.44 26 THR B O 1
ATOM 1525 N N . TYR B 1 27 ? 22.156 9.453 6.883 1 95.69 27 TYR B N 1
ATOM 1526 C CA . TYR B 1 27 ? 22.094 8.43 7.926 1 95.69 27 TYR B CA 1
ATOM 1527 C C . TYR B 1 27 ? 23.484 8.031 8.383 1 95.69 27 TYR B C 1
ATOM 1529 O O . TYR B 1 27 ? 24.438 8.078 7.605 1 95.69 27 TYR B O 1
ATOM 1537 N N . PRO B 1 28 ? 23.594 7.539 9.609 1 92.5 28 PRO B N 1
ATOM 1538 C CA . PRO B 1 28 ? 24.922 7.102 10.047 1 92.5 28 PRO B CA 1
ATOM 1539 C C . PRO B 1 28 ? 25.484 5.965 9.188 1 92.5 28 PRO B C 1
ATOM 1541 O O . PRO B 1 28 ? 24.734 5.098 8.742 1 92.5 28 PRO B O 1
ATOM 1544 N N . ASN B 1 29 ? 26.625 5.984 8.734 1 87.88 29 ASN B N 1
ATOM 1545 C CA . ASN B 1 29 ? 27.391 4.926 8.094 1 87.88 29 ASN B CA 1
ATOM 1546 C C . ASN B 1 29 ? 27.062 4.812 6.605 1 87.88 29 ASN B C 1
ATOM 1548 O O . ASN B 1 29 ? 27.266 3.758 6 1 87.88 29 ASN B O 1
ATOM 1552 N N . ILE B 1 30 ? 26.234 5.711 6.062 1 90.62 30 ILE B N 1
ATOM 1553 C CA . ILE B 1 30 ? 26.078 5.77 4.613 1 90.62 30 ILE B CA 1
ATOM 1554 C C . ILE B 1 30 ? 26.438 7.164 4.109 1 90.62 30 ILE B C 1
ATOM 1556 O O . ILE B 1 30 ? 26.328 8.148 4.852 1 90.62 30 ILE B O 1
ATOM 1560 N N . PRO B 1 31 ? 26.906 7.234 2.9 1 94.94 31 PRO B N 1
ATOM 1561 C CA . PRO B 1 31 ? 27.109 8.57 2.336 1 94.94 31 PRO B CA 1
ATOM 1562 C C . PRO B 1 31 ? 25.797 9.344 2.156 1 94.94 31 PRO B C 1
ATOM 1564 O O . PRO B 1 31 ? 24.766 8.75 1.829 1 94.94 31 PRO B O 1
ATOM 1567 N N . ASP B 1 32 ? 25.906 10.617 2.422 1 97.56 32 ASP B N 1
ATOM 1568 C CA . ASP B 1 32 ? 24.766 11.469 2.102 1 97.56 32 ASP B CA 1
ATOM 1569 C C . ASP B 1 32 ? 24.375 11.336 0.631 1 97.56 32 ASP B C 1
ATOM 1571 O O . ASP B 1 32 ? 25.234 11.094 -0.222 1 97.56 32 ASP B O 1
ATOM 1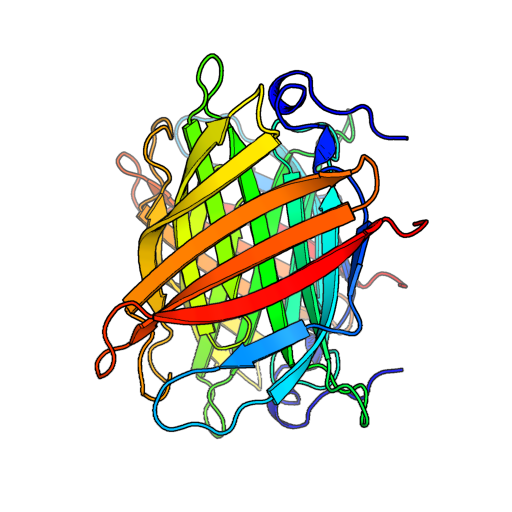575 N N . PHE B 1 33 ? 23.125 11.5 0.357 1 97.75 33 PHE B N 1
ATOM 1576 C CA . PHE B 1 33 ? 22.703 11.375 -1.032 1 97.75 33 PHE B CA 1
ATOM 1577 C C . PHE B 1 33 ? 21.547 12.32 -1.335 1 97.75 33 PHE B C 1
ATOM 1579 O O . PHE B 1 33 ? 20.953 12.891 -0.419 1 97.75 33 PHE B O 1
ATOM 1586 N N . GLN B 1 34 ? 21.312 12.547 -2.586 1 98.44 34 GLN B N 1
ATOM 1587 C CA . GLN B 1 34 ? 20.172 13.32 -3.08 1 98.44 34 GLN B CA 1
ATOM 1588 C C . GLN B 1 34 ? 19.188 12.43 -3.816 1 98.44 34 GLN B C 1
ATOM 1590 O O . GLN B 1 34 ? 19.531 11.336 -4.27 1 98.44 34 GLN B O 1
ATOM 1595 N N . TYR B 1 35 ? 17.984 12.914 -3.873 1 98.75 35 TYR B N 1
ATOM 1596 C CA . TYR B 1 35 ? 16.969 12.188 -4.621 1 98.75 35 TYR B CA 1
ATOM 1597 C C . TYR B 1 35 ? 15.891 13.133 -5.148 1 98.75 35 TYR B C 1
ATOM 1599 O O . TYR B 1 35 ? 15.727 14.242 -4.629 1 98.75 35 TYR B O 1
ATOM 1607 N N . HIS B 1 36 ? 15.242 12.688 -6.234 1 98.88 36 HIS B N 1
ATOM 1608 C CA . HIS B 1 36 ? 13.977 13.242 -6.695 1 98.88 36 HIS B CA 1
ATOM 1609 C C . HIS B 1 36 ? 12.797 12.398 -6.223 1 98.88 36 HIS B C 1
ATOM 1611 O O . HIS B 1 36 ? 12.945 11.188 -6.012 1 98.88 36 HIS B O 1
ATOM 1617 N N . GLU B 1 37 ? 11.688 13.07 -6.02 1 98.75 37 GLU B N 1
ATOM 1618 C CA . GLU B 1 37 ? 10.531 12.281 -5.586 1 98.75 37 GLU B CA 1
ATOM 1619 C C . GLU B 1 37 ? 9.227 12.961 -5.969 1 98.75 37 GLU B C 1
ATOM 1621 O O . GLU B 1 37 ? 9.141 14.188 -5.977 1 98.75 37 GLU B O 1
ATOM 1626 N N . GLU B 1 38 ? 8.289 12.133 -6.348 1 98.44 38 GLU B N 1
ATOM 1627 C CA . GLU B 1 38 ? 6.891 12.531 -6.492 1 98.44 38 GLU B CA 1
ATOM 1628 C C . GLU B 1 38 ? 6.004 11.797 -5.488 1 98.44 38 GLU B C 1
ATOM 1630 O O . GLU B 1 38 ? 6.18 10.602 -5.25 1 98.44 38 GLU B O 1
ATOM 1635 N N . LEU B 1 39 ? 5.125 12.57 -4.812 1 97.69 39 LEU B N 1
ATOM 1636 C CA . LEU B 1 39 ? 4.105 11.945 -3.979 1 97.69 39 LEU B CA 1
ATOM 1637 C C . LEU B 1 39 ? 2.719 12.477 -4.324 1 97.69 39 LEU B C 1
ATOM 1639 O O . LEU B 1 39 ? 2.584 13.609 -4.801 1 97.69 39 LEU B O 1
ATOM 1643 N N . GLU B 1 40 ? 1.777 11.648 -4.137 1 98.44 40 GLU B N 1
ATOM 1644 C CA . GLU B 1 40 ? 0.4 12.023 -4.441 1 98.44 40 GLU B CA 1
ATOM 1645 C C . GLU B 1 40 ? -0.549 11.578 -3.332 1 98.44 40 GLU B C 1
ATOM 1647 O O . GLU B 1 40 ? -0.495 10.438 -2.881 1 98.44 40 GLU B O 1
ATOM 1652 N N . PHE B 1 41 ? -1.381 12.516 -2.875 1 98.31 41 PHE B N 1
ATOM 1653 C CA . PHE B 1 41 ? -2.562 12.266 -2.057 1 98.31 41 PHE B CA 1
ATOM 1654 C C . PHE B 1 41 ? -3.836 12.508 -2.855 1 98.31 41 PHE B C 1
ATOM 1656 O O . PHE B 1 41 ? -4.094 13.633 -3.295 1 98.31 41 PHE B O 1
ATOM 1663 N N . SER B 1 42 ? -4.605 11.477 -3.033 1 97.69 42 SER B N 1
ATOM 1664 C CA . SER B 1 42 ? -5.832 11.617 -3.807 1 97.69 42 SER B CA 1
ATOM 1665 C C . SER B 1 42 ? -7.027 11.031 -3.068 1 97.69 42 SER B C 1
ATOM 1667 O O . SER B 1 42 ? -6.859 10.195 -2.176 1 97.69 42 SER B O 1
ATOM 1669 N N . CYS B 1 43 ? -8.172 11.531 -3.377 1 96.81 43 CYS B N 1
ATOM 1670 C CA . CYS B 1 43 ? -9.43 11.055 -2.816 1 96.81 43 CYS B CA 1
ATOM 1671 C C . CYS B 1 43 ? -10.406 10.656 -3.92 1 96.81 43 CYS B C 1
ATOM 1673 O O . CYS B 1 43 ? -10.664 11.445 -4.832 1 96.81 43 CYS B O 1
ATOM 1675 N N . ILE B 1 44 ? -10.914 9.43 -3.809 1 95.88 44 ILE B N 1
ATOM 1676 C CA . ILE B 1 44 ? -11.836 8.969 -4.84 1 95.88 44 ILE B CA 1
ATOM 1677 C C . ILE B 1 44 ? -13.234 8.82 -4.246 1 95.88 44 ILE B C 1
ATOM 1679 O O . ILE B 1 44 ? -13.969 7.891 -4.594 1 95.88 44 ILE B O 1
ATOM 1683 N N . GLY B 1 45 ? -13.508 9.641 -3.234 1 93.56 45 GLY B N 1
ATOM 1684 C CA . GLY B 1 45 ? -14.852 9.688 -2.672 1 93.56 45 GLY B CA 1
ATOM 1685 C C . GLY B 1 45 ? -14.969 8.953 -1.349 1 93.56 45 GLY B C 1
ATOM 1686 O O . GLY B 1 45 ? -16.047 8.898 -0.755 1 93.56 45 GLY B O 1
ATOM 1687 N N . GLN B 1 46 ? -13.945 8.375 -0.875 1 95.25 46 GLN B N 1
ATOM 1688 C CA . GLN B 1 46 ? -13.922 7.645 0.387 1 95.25 46 GLN B CA 1
ATOM 1689 C C . GLN B 1 46 ? -13.188 8.438 1.467 1 95.25 46 GLN B C 1
ATOM 1691 O O . GLN B 1 46 ? -12.445 9.375 1.162 1 95.25 46 GLN B O 1
ATOM 1696 N N . PRO B 1 47 ? -13.391 8.086 2.697 1 94.25 47 PRO B N 1
ATOM 1697 C CA . PRO B 1 47 ? -12.898 8.922 3.795 1 94.25 47 PRO B CA 1
ATOM 1698 C C . PRO B 1 47 ? -11.422 8.688 4.105 1 94.25 47 PRO B C 1
ATOM 1700 O O . PRO B 1 47 ? -11.047 8.57 5.277 1 94.25 47 PRO B O 1
ATOM 1703 N N . MET B 1 48 ? -10.562 8.641 3.033 1 97.12 48 MET B N 1
ATOM 1704 C CA . MET B 1 48 ? -9.109 8.555 3.189 1 97.12 48 MET B CA 1
ATOM 1705 C C . MET B 1 48 ? -8.398 9.062 1.941 1 97.12 48 MET B C 1
ATOM 1707 O O . MET B 1 48 ? -8.992 9.133 0.865 1 97.12 48 MET B O 1
ATOM 1711 N N . PHE B 1 49 ? -7.211 9.445 2.137 1 98.31 49 PHE B N 1
ATOM 1712 C CA . PHE B 1 49 ? -6.359 9.711 0.983 1 98.31 49 PHE B CA 1
ATOM 1713 C C . PHE B 1 49 ? -5.707 8.422 0.492 1 98.31 49 PHE B C 1
ATOM 1715 O O . PHE B 1 49 ? -5.191 7.637 1.291 1 98.31 49 PHE B O 1
ATOM 1722 N N . ASN B 1 50 ? -5.809 8.18 -0.774 1 98.62 50 ASN B N 1
ATOM 1723 C CA . ASN B 1 50 ? -4.898 7.258 -1.451 1 98.62 50 ASN B CA 1
ATOM 1724 C C . ASN B 1 50 ? -3.506 7.859 -1.605 1 98.62 50 ASN B C 1
ATOM 1726 O O . ASN B 1 50 ? -3.365 9.031 -1.957 1 98.62 50 ASN B O 1
ATOM 1730 N N . PHE B 1 51 ? -2.514 7.074 -1.335 1 98.81 51 PHE B N 1
ATOM 1731 C CA . PHE B 1 51 ? -1.162 7.621 -1.281 1 98.81 51 PHE B CA 1
ATOM 1732 C C . PHE B 1 51 ? -0.218 6.82 -2.17 1 98.81 51 PHE B C 1
ATOM 1734 O O . PHE B 1 51 ? -0.271 5.59 -2.189 1 98.81 51 PHE B O 1
ATOM 1741 N N . VAL B 1 52 ? 0.659 7.484 -2.92 1 98.81 52 VAL B N 1
ATOM 1742 C CA . VAL B 1 52 ? 1.766 6.887 -3.658 1 98.81 52 VAL B CA 1
ATOM 1743 C C . VAL B 1 52 ? 2.979 7.812 -3.611 1 98.81 52 VAL B C 1
ATOM 1745 O O . VAL B 1 52 ? 2.84 9.031 -3.711 1 98.81 52 VAL B O 1
ATOM 1748 N N . SER B 1 53 ? 4.109 7.32 -3.412 1 98.75 53 SER B N 1
ATOM 1749 C CA . SER B 1 53 ? 5.367 8.047 -3.512 1 98.75 53 SER B CA 1
ATOM 1750 C C . SER B 1 53 ? 6.41 7.25 -4.289 1 98.75 53 SER B C 1
ATOM 1752 O O . SER B 1 53 ? 6.539 6.039 -4.098 1 98.75 53 SER B O 1
ATOM 1754 N N . ILE B 1 54 ? 7.086 7.883 -5.199 1 98.5 54 ILE B N 1
ATOM 1755 C CA . ILE B 1 54 ? 8.164 7.277 -5.977 1 98.5 54 ILE B CA 1
ATOM 1756 C C . ILE B 1 54 ? 9.383 8.195 -5.973 1 98.5 54 ILE B C 1
ATOM 1758 O O . ILE B 1 54 ? 9.297 9.352 -6.395 1 98.5 54 ILE B O 1
ATOM 1762 N N . SER B 1 55 ? 10.477 7.699 -5.504 1 98.62 55 SER B N 1
ATOM 1763 C CA . SER B 1 55 ? 11.727 8.438 -5.598 1 98.62 55 SER B CA 1
ATOM 1764 C C . SER B 1 55 ? 12.594 7.918 -6.738 1 98.62 55 SER B C 1
ATOM 1766 O O . SER B 1 55 ? 12.453 6.77 -7.156 1 98.62 55 SER B O 1
ATOM 1768 N N . LYS B 1 56 ? 13.445 8.773 -7.195 1 98.38 56 LYS B N 1
ATOM 1769 C CA . LYS B 1 56 ? 14.336 8.461 -8.312 1 98.38 56 LYS B CA 1
ATOM 1770 C C . LYS B 1 56 ? 15.742 8.992 -8.07 1 98.38 56 LYS B C 1
ATOM 1772 O O . LYS B 1 56 ? 15.922 9.984 -7.352 1 98.38 56 LYS B O 1
ATOM 1777 N N . HIS B 1 57 ? 16.641 8.359 -8.742 1 98.06 57 HIS B N 1
ATOM 1778 C CA . HIS B 1 57 ? 18 8.891 -8.789 1 98.06 57 HIS B CA 1
ATOM 1779 C C . HIS B 1 57 ? 18.062 10.203 -9.555 1 98.06 57 HIS B C 1
ATOM 1781 O O . HIS B 1 57 ? 17.531 10.305 -10.664 1 98.06 57 HIS B O 1
ATOM 1787 N N . PRO B 1 58 ? 18.719 11.125 -8.977 1 97.75 58 PRO B N 1
ATOM 1788 C CA . PRO B 1 58 ? 18.688 12.453 -9.602 1 97.75 58 PRO B CA 1
ATOM 1789 C C . PRO B 1 58 ? 19.281 12.453 -11.008 1 97.75 58 PRO B C 1
ATOM 1791 O O . PRO B 1 58 ? 18.75 13.109 -11.906 1 97.75 58 PRO B O 1
ATOM 1794 N N . GLU B 1 59 ? 20.328 11.711 -11.227 1 97.12 59 GLU B N 1
ATOM 1795 C CA . GLU B 1 59 ? 21.031 11.727 -12.516 1 97.12 59 GLU B CA 1
ATOM 1796 C C . GLU B 1 59 ? 20.453 10.672 -13.461 1 97.12 59 GLU B C 1
ATOM 1798 O O . GLU B 1 59 ? 20.078 10.984 -14.594 1 97.12 59 GLU B O 1
ATOM 1803 N N . LYS B 1 60 ? 20.359 9.352 -12.984 1 97.19 60 LYS B N 1
ATOM 1804 C CA . LYS B 1 60 ? 19.969 8.234 -13.828 1 97.19 60 LYS B CA 1
ATOM 1805 C C . LYS B 1 60 ? 18.453 8.203 -14.023 1 97.19 60 LYS B C 1
ATOM 1807 O O . LYS B 1 60 ? 17.953 7.527 -14.93 1 97.19 60 LYS B O 1
ATOM 1812 N N . GLN B 1 61 ? 17.719 8.836 -13.117 1 96.75 61 GLN B N 1
ATOM 1813 C CA . GLN B 1 61 ? 16.266 8.914 -13.117 1 96.75 61 GLN B CA 1
ATOM 1814 C C . GLN B 1 61 ? 15.641 7.531 -12.938 1 96.75 61 GLN B C 1
ATOM 1816 O O . GLN B 1 61 ? 14.453 7.336 -13.219 1 96.75 61 GLN B O 1
ATOM 1821 N N . THR B 1 62 ? 16.422 6.57 -12.508 1 96.31 62 THR B N 1
ATOM 1822 C CA . THR B 1 62 ? 15.883 5.246 -12.211 1 96.31 62 THR B CA 1
ATOM 1823 C C . THR B 1 62 ? 15.109 5.258 -10.891 1 96.31 62 THR B C 1
ATOM 1825 O O . THR B 1 62 ? 15.484 5.961 -9.953 1 96.31 62 THR B O 1
ATOM 1828 N N . PRO B 1 63 ? 14.023 4.473 -10.898 1 96.81 63 PRO B N 1
ATOM 1829 C CA . PRO B 1 63 ? 13.266 4.418 -9.641 1 96.81 63 PRO B CA 1
ATOM 1830 C C . PRO B 1 63 ? 14.102 3.896 -8.477 1 96.81 63 PRO B C 1
ATOM 1832 O O . PRO B 1 63 ? 14.945 3.02 -8.664 1 96.81 63 PRO B O 1
ATOM 1835 N N . MET B 1 64 ? 13.875 4.395 -7.297 1 97.56 64 MET B N 1
ATOM 1836 C CA . MET B 1 64 ? 14.508 3.977 -6.047 1 97.56 64 MET B CA 1
ATOM 1837 C C . MET B 1 64 ? 13.469 3.479 -5.047 1 97.56 64 MET B C 1
ATOM 1839 O O . MET B 1 64 ? 12.953 2.367 -5.184 1 97.56 64 MET B O 1
ATOM 1843 N N . HIS B 1 65 ? 13.094 4.258 -4.082 1 98.06 65 HIS B N 1
ATOM 1844 C CA . HIS B 1 65 ? 12.125 3.9 -3.047 1 98.06 65 HIS B CA 1
ATOM 1845 C C . HIS B 1 65 ? 10.703 4.227 -3.484 1 98.06 65 HIS B C 1
ATOM 1847 O O . HIS B 1 65 ? 10.469 5.25 -4.133 1 98.06 65 HIS B O 1
ATOM 1853 N N . GLN B 1 66 ? 9.789 3.359 -3.193 1 98.69 66 GLN B N 1
ATOM 1854 C CA . GLN B 1 66 ? 8.367 3.562 -3.424 1 98.69 66 GLN B CA 1
ATOM 1855 C C . GLN B 1 66 ? 7.559 3.279 -2.158 1 98.69 66 GLN B C 1
ATOM 1857 O O . GLN B 1 66 ? 7.879 2.361 -1.403 1 98.69 66 GLN B O 1
ATOM 1862 N N . GLU B 1 67 ? 6.496 4.039 -1.972 1 98.88 67 GLU B N 1
ATOM 1863 C CA . GLU B 1 67 ? 5.48 3.793 -0.952 1 98.88 67 GLU B CA 1
ATOM 1864 C C . GLU B 1 67 ? 4.078 3.883 -1.54 1 98.88 67 GLU B C 1
ATOM 1866 O O . GLU B 1 67 ? 3.816 4.711 -2.414 1 98.88 67 GLU B O 1
ATOM 1871 N N . ARG B 1 68 ? 3.227 3.076 -1.058 1 98.81 68 ARG B N 1
ATOM 1872 C CA . ARG B 1 68 ? 1.81 3.115 -1.406 1 98.81 68 ARG B CA 1
ATOM 1873 C C . ARG B 1 68 ? 0.939 2.762 -0.206 1 98.81 68 ARG B C 1
ATOM 1875 O O . ARG B 1 68 ? 1.288 1.879 0.582 1 98.81 68 ARG B O 1
ATOM 1882 N N . GLY B 1 69 ? -0.154 3.441 -0.094 1 98.88 69 GLY B N 1
ATOM 1883 C CA . GLY B 1 69 ? -1.017 3.145 1.038 1 98.88 69 GLY B CA 1
ATOM 1884 C C . GLY B 1 69 ? -2.164 4.125 1.186 1 98.88 69 GLY B C 1
ATOM 1885 O O . GLY B 1 69 ? -2.725 4.586 0.19 1 98.88 69 GLY B O 1
ATOM 1886 N N . PHE B 1 70 ? -2.602 4.27 2.451 1 98.94 70 PHE B N 1
ATOM 1887 C CA . PHE B 1 70 ? -3.791 5.059 2.744 1 98.94 70 PHE B CA 1
ATOM 1888 C C . PHE B 1 70 ? -3.604 5.863 4.027 1 98.94 70 PHE B C 1
ATOM 1890 O O . PHE B 1 70 ? -3.055 5.359 5.008 1 98.94 70 PHE B O 1
ATOM 1897 N N . LEU B 1 71 ? -4.008 7.086 3.986 1 98.88 71 LEU B N 1
ATOM 1898 C CA . LEU B 1 71 ? -4.039 7.953 5.16 1 98.88 71 LEU B CA 1
ATOM 1899 C C . LEU B 1 71 ? -5.473 8.219 5.602 1 98.88 71 LEU B C 1
ATOM 1901 O O . LEU B 1 71 ? -6.258 8.812 4.859 1 98.88 71 LEU B O 1
ATOM 1905 N N . ARG B 1 72 ? -5.812 7.766 6.812 1 98.06 72 ARG B N 1
ATOM 1906 C CA . ARG B 1 72 ? -7.156 7.883 7.363 1 98.06 72 ARG B CA 1
ATOM 1907 C C . ARG B 1 72 ? -7.18 8.828 8.562 1 98.06 72 ARG B C 1
ATOM 1909 O O . ARG B 1 72 ? -6.176 8.969 9.266 1 98.06 72 ARG B O 1
ATOM 1916 N N . ILE B 1 73 ? -8.266 9.438 8.703 1 96.81 73 ILE B N 1
ATOM 1917 C CA . ILE B 1 73 ? -8.523 10.234 9.898 1 96.81 73 ILE B CA 1
ATOM 1918 C C . ILE B 1 73 ? -9.555 9.516 10.773 1 96.81 73 ILE B C 1
ATOM 1920 O O . ILE B 1 73 ? -10.469 8.875 10.266 1 96.81 73 ILE B O 1
ATOM 1924 N N . GLN B 1 74 ? -9.32 9.586 12.047 1 95.88 74 GLN B N 1
ATOM 1925 C CA . GLN B 1 74 ? -10.375 9.156 12.961 1 95.88 74 GLN B CA 1
ATOM 1926 C C . GLN B 1 74 ? -11.484 10.203 13.055 1 95.88 74 GLN B C 1
ATOM 1928 O O . GLN B 1 74 ? -11.25 11.312 13.539 1 95.88 74 GLN B O 1
ATOM 1933 N N . PRO B 1 75 ? -12.609 9.812 12.539 1 87.75 75 PRO B N 1
ATOM 1934 C CA . PRO B 1 75 ? -13.68 10.812 12.492 1 87.75 75 PRO B CA 1
ATOM 1935 C C . PRO B 1 75 ? -13.898 11.508 13.836 1 87.75 75 PRO B C 1
ATOM 1937 O O . PRO B 1 75 ? -13.914 10.852 14.883 1 87.75 75 PRO B O 1
ATOM 1940 N N . GLY B 1 76 ? -14.031 12.898 13.773 1 89.44 76 GLY B N 1
ATOM 1941 C CA . GLY B 1 76 ? -14.336 13.703 14.945 1 89.44 76 GLY B CA 1
ATOM 1942 C C . GLY B 1 76 ? -13.109 14 15.797 1 89.44 76 GLY B C 1
ATOM 1943 O O . GLY B 1 76 ? -13.219 14.641 16.844 1 89.44 76 GLY B O 1
ATOM 1944 N N . THR B 1 77 ? -11.953 13.508 15.406 1 96.44 77 THR B N 1
ATOM 1945 C CA . THR B 1 77 ? -10.719 13.742 16.141 1 96.44 77 THR B CA 1
ATOM 1946 C C . THR B 1 77 ? -9.633 14.289 15.219 1 96.44 77 THR B C 1
ATOM 1948 O O . THR B 1 77 ? -9.883 14.547 14.047 1 96.44 77 THR B O 1
ATOM 1951 N N . ASN B 1 78 ? -8.484 14.453 15.812 1 97.75 78 ASN B N 1
ATOM 1952 C CA . ASN B 1 78 ? -7.312 14.836 15.023 1 97.75 78 ASN B CA 1
ATOM 1953 C C . ASN B 1 78 ? -6.355 13.656 14.844 1 97.75 78 ASN B C 1
ATOM 1955 O O . ASN B 1 78 ? -5.203 13.844 14.461 1 97.75 78 ASN B O 1
ATOM 1959 N N . ASN B 1 79 ? -6.832 12.477 15.18 1 98.5 79 ASN B N 1
ATOM 1960 C CA . ASN B 1 79 ? -5.996 11.289 15.07 1 98.5 79 ASN B CA 1
ATOM 1961 C C . ASN B 1 79 ? -5.922 10.781 13.633 1 98.5 79 ASN B C 1
ATOM 1963 O O . ASN B 1 79 ? -6.926 10.781 12.922 1 98.5 79 ASN B O 1
ATOM 1967 N N . LEU B 1 80 ? -4.719 10.375 13.281 1 98.56 80 LEU B N 1
ATOM 1968 C CA . LEU B 1 80 ? -4.457 9.859 11.938 1 98.56 80 LEU B CA 1
ATOM 1969 C C . LEU B 1 80 ? -3.904 8.438 12.008 1 98.56 80 LEU B C 1
ATOM 1971 O O . LEU B 1 80 ? -3.248 8.07 12.984 1 98.56 80 LEU B O 1
ATOM 1975 N N . ALA B 1 81 ? -4.164 7.688 10.977 1 98.88 81 ALA B N 1
ATOM 1976 C CA . ALA B 1 81 ? -3.508 6.406 10.742 1 98.88 81 ALA B CA 1
ATOM 1977 C C . ALA B 1 81 ? -3.041 6.289 9.289 1 98.88 81 ALA B C 1
ATOM 1979 O O . ALA B 1 81 ? -3.793 6.594 8.359 1 98.88 81 ALA B O 1
ATOM 1980 N N . PHE B 1 82 ? -1.834 5.949 9.133 1 98.94 82 PHE B N 1
ATOM 1981 C CA . PHE B 1 82 ? -1.185 5.797 7.836 1 98.94 82 PHE B CA 1
ATOM 1982 C C . PHE B 1 82 ? -0.751 4.352 7.617 1 98.94 82 PHE B C 1
ATOM 1984 O O . PHE B 1 82 ? 0.156 3.861 8.297 1 98.94 82 PHE B O 1
ATOM 1991 N N . THR B 1 83 ? -1.411 3.615 6.742 1 98.94 83 THR B N 1
ATOM 1992 C CA . THR B 1 83 ? -1.015 2.266 6.352 1 98.94 83 THR B CA 1
ATOM 1993 C C . THR B 1 83 ? -0.204 2.295 5.059 1 98.94 83 THR B C 1
ATOM 1995 O O . THR B 1 83 ? -0.688 2.762 4.023 1 98.94 83 THR B O 1
ATOM 1998 N N . VAL B 1 84 ? 1.026 1.756 5.105 1 98.94 84 VAL B N 1
ATOM 1999 C CA . VAL B 1 84 ? 1.942 1.967 3.988 1 98.94 84 VAL B CA 1
ATOM 2000 C C . VAL B 1 84 ? 2.645 0.656 3.643 1 98.94 84 VAL B C 1
ATOM 2002 O O . VAL B 1 84 ? 3.059 -0.089 4.535 1 98.94 84 VAL B O 1
ATOM 2005 N N . SER B 1 85 ? 2.711 0.337 2.359 1 98.94 85 SER B N 1
ATOM 2006 C CA . SER B 1 85 ? 3.58 -0.703 1.815 1 98.94 85 SER B CA 1
ATOM 2007 C C . SER B 1 85 ? 4.828 -0.102 1.177 1 98.94 85 SER B C 1
ATOM 2009 O O . SER B 1 85 ? 4.742 0.888 0.447 1 98.94 85 SER B O 1
ATOM 2011 N N . HIS B 1 86 ? 5.996 -0.69 1.45 1 98.75 86 HIS B N 1
ATOM 2012 C CA . HIS B 1 86 ? 7.273 -0.245 0.907 1 98.75 86 HIS B CA 1
ATOM 2013 C C . HIS B 1 86 ? 7.836 -1.261 -0.081 1 98.75 86 HIS B C 1
ATOM 2015 O O . HIS B 1 86 ? 7.801 -2.467 0.173 1 98.75 86 HIS B O 1
ATOM 2021 N N . ASN B 1 87 ? 8.438 -0.786 -1.135 1 98 87 ASN B N 1
ATOM 2022 C CA . ASN B 1 87 ? 8.859 -1.674 -2.213 1 98 87 ASN B CA 1
ATOM 2023 C C . ASN B 1 87 ? 10.016 -2.576 -1.775 1 98 87 ASN B C 1
ATOM 2025 O O . ASN B 1 87 ? 10.312 -3.574 -2.434 1 98 87 ASN B O 1
ATOM 2029 N N . PHE B 1 88 ? 10.688 -2.24 -0.671 1 96.75 88 PHE B N 1
ATOM 2030 C CA . PHE B 1 88 ? 11.812 -3.053 -0.239 1 96.75 88 PHE B CA 1
ATOM 2031 C C . PHE B 1 88 ? 11.352 -4.18 0.675 1 96.75 88 PHE B C 1
ATOM 2033 O O . PHE B 1 88 ? 12.172 -4.828 1.332 1 96.75 88 PHE B O 1
ATOM 2040 N N . GLY B 1 89 ? 10.039 -4.383 0.789 1 98.06 89 GLY B N 1
ATOM 2041 C CA . GLY B 1 89 ? 9.516 -5.551 1.48 1 98.06 89 GLY B CA 1
ATOM 2042 C C . GLY B 1 89 ? 9.102 -5.262 2.91 1 98.06 89 GLY B C 1
ATOM 2043 O O . GLY B 1 89 ? 9.312 -6.09 3.801 1 98.06 89 GLY B O 1
ATOM 2044 N N . LEU B 1 90 ? 8.531 -4.156 3.166 1 98.69 90 LEU B N 1
ATOM 2045 C CA . LEU B 1 90 ? 8.094 -3.732 4.492 1 98.69 90 LEU B CA 1
ATOM 2046 C C . LEU B 1 90 ? 6.66 -3.207 4.445 1 98.69 90 LEU B C 1
ATOM 2048 O O . LEU B 1 90 ? 6.277 -2.514 3.498 1 98.69 90 LEU B O 1
ATOM 2052 N N . THR B 1 91 ? 5.84 -3.562 5.414 1 98.88 91 THR B N 1
ATOM 2053 C CA . THR B 1 91 ? 4.621 -2.811 5.691 1 98.88 91 THR B CA 1
ATOM 2054 C C . THR B 1 91 ? 4.762 -2.016 6.988 1 98.88 91 THR B C 1
ATOM 2056 O O . THR B 1 91 ? 5.367 -2.49 7.949 1 98.88 91 THR B O 1
ATOM 2059 N N . SER B 1 92 ? 4.242 -0.865 7.004 1 98.94 92 SER B N 1
ATOM 2060 C CA . SER B 1 92 ? 4.23 -0.061 8.227 1 98.94 92 SER B CA 1
ATOM 2061 C C . SER B 1 92 ? 2.836 0.484 8.508 1 98.94 92 SER B C 1
ATOM 2063 O O . SER B 1 92 ? 2.104 0.848 7.59 1 98.94 92 SER B O 1
ATOM 2065 N N . LEU B 1 93 ? 2.459 0.436 9.711 1 98.94 93 LEU B N 1
ATOM 2066 C CA . LEU B 1 93 ? 1.316 1.154 10.258 1 98.94 93 LEU B CA 1
ATOM 2067 C C . LEU B 1 93 ? 1.773 2.27 11.195 1 98.94 93 LEU B C 1
ATOM 2069 O O . LEU B 1 93 ? 2.387 2.006 12.234 1 98.94 93 LEU B O 1
ATOM 2073 N N . GLU B 1 94 ? 1.543 3.451 10.797 1 98.94 94 GLU B N 1
ATOM 2074 C CA . GLU B 1 94 ? 1.896 4.637 11.57 1 98.94 94 GLU B CA 1
ATOM 2075 C C . GLU B 1 94 ? 0.648 5.367 12.07 1 98.94 94 GLU B C 1
ATOM 2077 O O . GLU B 1 94 ? -0.357 5.438 11.359 1 98.94 94 GLU B O 1
ATOM 2082 N N . GLU B 1 95 ? 0.714 5.898 13.234 1 98.94 95 GLU B N 1
ATOM 2083 C CA . GLU B 1 95 ? -0.374 6.715 13.766 1 98.94 95 GLU B CA 1
ATOM 2084 C C . GLU B 1 95 ? 0.157 8 14.398 1 98.94 95 GLU B C 1
ATOM 2086 O O . GLU B 1 95 ? 1.327 8.07 14.773 1 98.94 95 GLU B O 1
ATOM 2091 N N . GLY B 1 96 ? -0.646 8.969 14.445 1 98.88 96 GLY B N 1
ATOM 2092 C CA . GLY B 1 96 ? -0.324 10.273 15.016 1 98.88 96 GLY B CA 1
ATOM 2093 C C . GLY B 1 96 ? -1.466 11.266 14.914 1 98.88 96 GLY B C 1
ATOM 2094 O O . GLY B 1 96 ? -2.631 10.898 15.086 1 98.88 96 GLY B O 1
ATOM 2095 N N . THR B 1 97 ? -1.043 12.539 14.758 1 98.81 97 THR B N 1
ATOM 2096 C CA . THR B 1 97 ? -2.057 13.586 14.781 1 98.81 97 THR B CA 1
ATOM 2097 C C . THR B 1 97 ? -1.734 14.664 13.75 1 98.81 97 THR B C 1
ATOM 2099 O O . THR B 1 97 ? -0.621 14.719 13.227 1 98.81 97 THR B O 1
ATOM 2102 N N . PHE B 1 98 ? -2.748 15.391 13.445 1 98.44 98 PHE B N 1
ATOM 2103 C CA . PHE B 1 98 ? -2.551 16.609 12.68 1 98.44 98 PHE B CA 1
ATOM 2104 C C . PHE B 1 98 ? -2.938 17.828 13.508 1 98.44 98 PHE B C 1
ATOM 2106 O O . PHE B 1 98 ? -3.707 17.719 14.461 1 98.44 98 PHE B O 1
ATOM 2113 N N . ASP B 1 99 ? -2.355 18.953 13.18 1 98.06 99 ASP B N 1
ATOM 2114 C CA . ASP B 1 99 ? -2.658 20.25 13.766 1 98.06 99 ASP B CA 1
ATOM 2115 C C . ASP B 1 99 ? -3.291 21.188 12.734 1 98.06 99 ASP B C 1
ATOM 2117 O O . ASP B 1 99 ? -2.678 21.5 11.719 1 98.06 99 ASP B O 1
ATOM 2121 N N . VAL B 1 100 ? -4.469 21.625 12.984 1 94.81 100 VAL B N 1
ATOM 2122 C CA . VAL B 1 100 ? -5.25 22.406 12.039 1 94.81 100 VAL B CA 1
ATOM 2123 C C . VAL B 1 100 ? -4.59 23.766 11.828 1 94.81 100 VAL B C 1
ATOM 2125 O O . VAL B 1 100 ? -4.582 24.297 10.711 1 94.81 100 VAL B O 1
ATOM 2128 N N . GLU B 1 101 ? -4.027 24.344 12.797 1 95.81 101 GLU B N 1
ATOM 2129 C CA . GLU B 1 101 ? -3.465 25.688 12.734 1 95.81 101 GLU B CA 1
ATOM 2130 C C . GLU B 1 101 ? -2.133 25.703 11.992 1 95.81 101 GLU B C 1
ATOM 2132 O O . GLU B 1 101 ? -1.922 26.516 11.094 1 95.81 101 GLU B O 1
ATOM 2137 N N . THR B 1 102 ? -1.309 24.797 12.367 1 97.25 102 THR B N 1
ATOM 2138 C CA . THR B 1 102 ? 0.036 24.812 11.805 1 97.25 102 THR B CA 1
ATOM 2139 C C . THR B 1 102 ? 0.077 24.031 10.492 1 97.25 102 THR B C 1
ATOM 2141 O O . THR B 1 102 ? 1.066 24.094 9.758 1 97.25 102 THR B O 1
ATOM 2144 N N . LYS B 1 103 ? -0.985 23.297 10.172 1 98.12 103 LYS B N 1
ATOM 2145 C CA . LYS B 1 103 ? -1.033 22.422 8.992 1 98.12 103 LYS B CA 1
ATOM 2146 C C . LYS B 1 103 ? 0.152 21.469 8.969 1 98.12 103 LYS B C 1
ATOM 2148 O O . LYS B 1 103 ? 0.887 21.406 7.98 1 98.12 103 LYS B O 1
ATOM 2153 N N . GLN B 1 104 ? 0.245 20.781 10.055 1 98.62 104 GLN B N 1
ATOM 2154 C CA . GLN B 1 104 ? 1.296 19.797 10.258 1 98.62 104 GLN B CA 1
ATOM 2155 C C . GLN B 1 104 ? 0.715 18.469 10.734 1 98.62 104 GLN B C 1
ATOM 2157 O O . GLN B 1 104 ? -0.234 18.453 11.523 1 98.62 104 GLN B O 1
ATOM 2162 N N . LEU B 1 105 ? 1.299 17.391 10.18 1 98.56 105 LEU B N 1
ATOM 2163 C CA . LEU B 1 105 ? 0.983 16.078 10.758 1 98.56 105 LEU B CA 1
ATOM 2164 C C . LEU B 1 105 ? 2.254 15.352 11.18 1 98.56 105 LEU B C 1
ATOM 2166 O O . LEU B 1 105 ? 3.303 15.508 10.555 1 98.56 105 LEU B O 1
ATOM 2170 N N . THR B 1 106 ? 2.156 14.641 12.242 1 98.88 106 THR B N 1
ATOM 2171 C CA . THR B 1 106 ? 3.215 13.781 12.766 1 98.88 106 THR B CA 1
ATOM 2172 C C . THR B 1 106 ? 2.717 12.352 12.938 1 98.88 106 THR B C 1
ATOM 2174 O O . THR B 1 106 ? 1.681 12.117 13.562 1 98.88 106 THR B O 1
ATOM 2177 N N . LEU B 1 107 ? 3.441 11.453 12.367 1 98.94 107 LEU B N 1
ATOM 2178 C CA . LEU B 1 107 ? 3.107 10.031 12.414 1 98.94 107 LEU B CA 1
ATOM 2179 C C . LEU B 1 107 ? 4.293 9.211 12.914 1 98.94 107 LEU B C 1
ATOM 2181 O O . LEU B 1 107 ? 5.445 9.523 12.594 1 98.94 107 LEU B O 1
ATOM 2185 N N . GLU B 1 108 ? 3.98 8.227 13.641 1 98.88 108 GLU B N 1
ATOM 2186 C CA . GLU B 1 108 ? 5.004 7.312 14.133 1 98.88 108 GLU B CA 1
ATOM 2187 C C . GLU B 1 108 ? 4.551 5.859 14.016 1 98.88 108 GLU B C 1
ATOM 2189 O O . GLU B 1 108 ? 3.363 5.562 14.148 1 98.88 108 GLU B O 1
ATOM 2194 N N . THR B 1 109 ? 5.512 5 13.938 1 98.88 109 THR B N 1
ATOM 2195 C CA . THR B 1 109 ? 5.258 3.578 13.75 1 98.88 109 THR B CA 1
ATOM 2196 C C . THR B 1 109 ? 4.484 3.004 14.938 1 98.88 109 THR B C 1
ATOM 2198 O O . THR B 1 109 ? 4.859 3.223 16.094 1 98.88 109 THR B O 1
ATOM 2201 N N . GLN B 1 110 ? 3.42 2.35 14.641 1 98.81 110 GLN B N 1
ATOM 2202 C CA . GLN B 1 110 ? 2.736 1.509 15.617 1 98.81 110 GLN B CA 1
ATOM 2203 C C . GLN B 1 110 ? 3.08 0.036 15.414 1 98.81 110 GLN B C 1
ATOM 2205 O O . GLN B 1 110 ? 3.143 -0.732 16.375 1 98.81 110 GLN B O 1
ATOM 2210 N N . SER B 1 111 ? 3.279 -0.326 14.164 1 98.69 111 SER B N 1
ATOM 2211 C CA . SER B 1 111 ? 3.607 -1.703 13.812 1 98.69 111 SER B CA 1
ATOM 2212 C C . SER B 1 111 ? 4.375 -1.765 12.492 1 98.69 111 SER B C 1
ATOM 2214 O O . SER B 1 111 ? 4.211 -0.901 11.633 1 98.69 111 SER B O 1
ATOM 2216 N N . LEU B 1 112 ? 5.258 -2.721 12.414 1 98.5 112 LEU B N 1
ATOM 2217 C CA . LEU B 1 112 ? 6.012 -3.004 11.195 1 98.5 112 LEU B CA 1
ATOM 2218 C C . LEU B 1 112 ? 6.098 -4.504 10.945 1 98.5 112 LEU B C 1
ATOM 2220 O O . LEU B 1 112 ? 6.191 -5.293 11.891 1 98.5 112 LEU B O 1
ATOM 2224 N N . ALA B 1 113 ? 5.996 -4.863 9.688 1 98.69 113 ALA B N 1
ATOM 2225 C CA . ALA B 1 113 ? 6.254 -6.242 9.281 1 98.69 113 ALA B CA 1
ATOM 2226 C C . ALA B 1 113 ? 7.188 -6.289 8.07 1 98.69 113 ALA B C 1
ATOM 2228 O O . ALA B 1 113 ? 7.113 -5.438 7.188 1 98.69 113 ALA B O 1
ATOM 2229 N N . ARG B 1 114 ? 8.086 -7.242 8.047 1 98.69 114 ARG B N 1
ATOM 2230 C CA . ARG B 1 114 ? 9.094 -7.387 7.004 1 98.69 114 ARG B CA 1
ATOM 2231 C C . ARG B 1 114 ? 9.047 -8.781 6.387 1 98.69 114 ARG B C 1
ATOM 2233 O O . ARG B 1 114 ? 8.797 -9.766 7.086 1 98.69 114 ARG B O 1
ATOM 2240 N N . ILE B 1 115 ? 9.32 -8.805 5.117 1 98.69 115 ILE B N 1
ATOM 2241 C CA . ILE B 1 115 ? 9.328 -10.086 4.43 1 98.69 115 ILE B CA 1
ATOM 2242 C C . ILE B 1 115 ? 10.438 -10.969 5.008 1 98.69 115 ILE B C 1
ATOM 2244 O O . ILE B 1 115 ? 11.438 -10.461 5.527 1 98.69 115 ILE B O 1
ATOM 2248 N N . SER B 1 116 ? 10.25 -12.242 4.871 1 98.19 116 SER B N 1
ATOM 2249 C CA . SER B 1 116 ? 11.117 -13.195 5.551 1 98.19 116 SER B CA 1
ATOM 2250 C C . SER B 1 116 ? 12.516 -13.195 4.949 1 98.19 116 SER B C 1
ATOM 2252 O O . SER B 1 116 ? 13.484 -13.578 5.609 1 98.19 116 SER B O 1
ATOM 2254 N N . PHE B 1 117 ? 12.727 -12.781 3.695 1 97.12 117 PHE B N 1
ATOM 2255 C CA . PHE B 1 117 ? 14.023 -12.836 3.035 1 97.12 117 PHE B CA 1
ATOM 2256 C C . PHE B 1 117 ? 14.617 -11.438 2.879 1 97.12 117 PHE B C 1
ATOM 2258 O O . PHE B 1 117 ? 15.406 -11.195 1.969 1 97.12 117 PHE B O 1
ATOM 2265 N N . ALA B 1 118 ? 14.125 -10.531 3.691 1 95.12 118 ALA B N 1
ATOM 2266 C CA . ALA B 1 118 ? 14.727 -9.195 3.723 1 95.12 118 ALA B CA 1
ATOM 2267 C C . ALA B 1 118 ? 16.141 -9.25 4.27 1 95.12 118 ALA B C 1
ATOM 2269 O O . ALA B 1 118 ? 16.5 -10.164 5.02 1 95.12 118 ALA B O 1
ATOM 2270 N N . LYS B 1 119 ? 16.906 -8.32 3.906 1 91.38 119 LYS B N 1
ATOM 2271 C CA . LYS B 1 119 ? 18.297 -8.242 4.359 1 91.38 119 LYS B CA 1
ATOM 2272 C C . LYS B 1 119 ? 18.484 -7.105 5.359 1 91.38 119 LYS B C 1
ATOM 2274 O O . LYS B 1 119 ? 17.859 -6.047 5.227 1 91.38 119 LYS B O 1
ATOM 2279 N N . PRO B 1 120 ? 19.312 -7.277 6.367 1 92.69 120 PRO B N 1
ATOM 2280 C CA . PRO B 1 120 ? 19.641 -6.199 7.297 1 92.69 120 PRO B CA 1
ATOM 2281 C C . PRO B 1 120 ? 20.391 -5.051 6.629 1 92.69 120 PRO B C 1
ATOM 2283 O O . PRO B 1 120 ? 20.922 -5.211 5.527 1 92.69 120 PRO B O 1
ATOM 2286 N N . PRO B 1 121 ? 20.547 -3.951 7.316 1 93.75 121 PRO B N 1
ATOM 2287 C CA . PRO B 1 121 ? 19.922 -3.627 8.602 1 93.75 121 PRO B CA 1
ATOM 2288 C C . PRO B 1 121 ? 18.406 -3.479 8.492 1 93.75 121 PRO B C 1
ATOM 2290 O O . PRO B 1 121 ? 17.906 -2.959 7.496 1 93.75 121 PRO B O 1
ATOM 2293 N N . PHE B 1 122 ? 17.688 -3.852 9.602 1 96.88 122 PHE B N 1
ATOM 2294 C CA . PHE B 1 122 ? 16.234 -3.846 9.594 1 96.88 122 PHE B CA 1
ATOM 2295 C C . PHE B 1 122 ? 15.688 -2.549 10.18 1 96.88 122 PHE B C 1
ATOM 2297 O O . PHE B 1 122 ? 16.094 -2.141 11.273 1 96.88 122 PHE B O 1
ATOM 2304 N N . VAL B 1 123 ? 14.852 -1.94 9.422 1 97.75 123 VAL B N 1
ATOM 2305 C CA . VAL B 1 123 ? 14.125 -0.789 9.953 1 97.75 123 VAL B CA 1
ATOM 2306 C C . VAL B 1 123 ? 13.227 -1.229 11.109 1 97.75 123 VAL B C 1
ATOM 2308 O O . VAL B 1 123 ? 12.523 -2.232 11 1 97.75 123 VAL B O 1
ATOM 2311 N N . THR B 1 124 ? 13.188 -0.466 12.211 1 98.31 124 THR B N 1
ATOM 2312 C CA . THR B 1 124 ? 12.383 -0.848 13.367 1 98.31 124 THR B CA 1
ATOM 2313 C C . THR B 1 124 ? 11.398 0.262 13.734 1 98.31 124 THR B C 1
ATOM 2315 O O . THR B 1 124 ? 10.422 0.025 14.445 1 98.31 124 THR B O 1
ATOM 2318 N N . LYS B 1 125 ? 11.664 1.442 13.297 1 98.69 125 LYS B N 1
ATOM 2319 C CA . LYS B 1 125 ? 10.766 2.562 13.578 1 98.69 125 LYS B CA 1
ATOM 2320 C C . LYS B 1 125 ? 10.891 3.641 12.5 1 98.69 125 LYS B C 1
ATOM 2322 O O . LYS B 1 125 ? 11.984 3.914 12.016 1 98.69 125 LYS B O 1
ATOM 2327 N N . ILE B 1 126 ? 9.812 4.238 12.203 1 98.69 126 ILE B N 1
ATOM 2328 C CA . ILE B 1 126 ? 9.711 5.387 11.312 1 98.69 126 ILE B CA 1
ATOM 2329 C C . ILE B 1 126 ? 8.922 6.504 11.992 1 98.69 126 ILE B C 1
ATOM 2331 O O . ILE B 1 126 ? 7.91 6.246 12.648 1 98.69 126 ILE B O 1
ATOM 2335 N N . LYS B 1 127 ? 9.367 7.648 11.906 1 98.88 127 LYS B N 1
ATOM 2336 C CA . LYS B 1 127 ? 8.641 8.852 12.289 1 98.88 127 LYS B CA 1
ATOM 2337 C C . LYS B 1 127 ? 8.625 9.875 11.156 1 98.88 127 LYS B C 1
ATOM 2339 O O . LYS B 1 127 ? 9.672 10.18 10.578 1 98.88 127 LYS B O 1
ATOM 2344 N N . ARG B 1 128 ? 7.469 10.359 10.836 1 98.62 128 ARG B N 1
ATOM 2345 C CA . ARG B 1 128 ? 7.359 11.289 9.719 1 98.62 128 ARG B CA 1
ATOM 2346 C C . ARG B 1 128 ? 6.641 12.57 10.133 1 98.62 128 ARG B C 1
ATOM 2348 O O . ARG B 1 128 ? 5.633 12.516 10.844 1 98.62 128 ARG B O 1
ATOM 2355 N N . ASN B 1 129 ? 7.168 13.68 9.688 1 98.88 129 ASN B N 1
ATOM 2356 C CA . ASN B 1 129 ? 6.559 15 9.805 1 98.88 129 ASN B CA 1
ATOM 2357 C C . ASN B 1 129 ? 6.262 15.602 8.438 1 98.88 129 ASN B C 1
ATOM 2359 O O . ASN B 1 129 ? 7.148 15.703 7.59 1 98.88 129 ASN B O 1
ATOM 2363 N N . ILE B 1 130 ? 5.062 15.945 8.195 1 98.88 130 ILE B N 1
ATOM 2364 C CA . ILE B 1 130 ? 4.641 16.625 6.973 1 98.88 130 ILE B CA 1
ATOM 2365 C C . ILE B 1 130 ? 4.031 17.984 7.328 1 98.88 130 ILE B C 1
ATOM 2367 O O . ILE B 1 130 ? 3.102 18.062 8.133 1 98.88 130 ILE B O 1
ATOM 2371 N N . LYS B 1 131 ? 4.512 18.984 6.727 1 98.81 131 LYS B N 1
ATOM 2372 C CA . LYS B 1 131 ? 4.074 20.328 7.086 1 98.81 131 LYS B CA 1
ATOM 2373 C C . LYS B 1 131 ? 3.859 21.188 5.844 1 98.81 131 LYS B C 1
ATOM 2375 O O . LYS B 1 131 ? 4.703 21.219 4.945 1 98.81 131 LYS B O 1
ATOM 2380 N N . LEU B 1 132 ? 2.766 21.859 5.793 1 98.75 132 LEU B N 1
ATOM 2381 C CA . LEU B 1 132 ? 2.535 22.859 4.742 1 98.75 132 LEU B CA 1
ATOM 2382 C C . LEU B 1 132 ? 3.234 24.172 5.07 1 98.75 132 LEU B C 1
ATOM 2384 O O . LEU B 1 132 ? 2.881 24.844 6.043 1 98.75 132 LEU B O 1
ATOM 2388 N N . LEU B 1 133 ? 4.184 24.531 4.277 1 98.56 133 LEU B N 1
ATOM 2389 C CA . LEU B 1 133 ? 4.953 25.75 4.5 1 98.56 133 LEU B CA 1
ATOM 2390 C C . LEU B 1 133 ? 4.277 26.953 3.832 1 98.56 133 LEU B C 1
ATOM 2392 O O . LEU B 1 133 ? 4.348 28.078 4.34 1 98.56 133 LEU B O 1
ATOM 2396 N N . ALA B 1 134 ? 3.703 26.734 2.711 1 98.12 134 ALA B N 1
ATOM 2397 C CA . ALA B 1 134 ? 2.934 27.656 1.869 1 98.12 134 ALA B CA 1
ATOM 2398 C C . ALA B 1 134 ? 1.871 26.891 1.073 1 98.12 134 ALA B C 1
ATOM 2400 O O . ALA B 1 134 ? 1.899 25.672 0.997 1 98.12 134 ALA B O 1
ATOM 2401 N N . PRO B 1 135 ? 0.907 27.5 0.58 1 96.38 135 PRO B N 1
ATOM 2402 C CA . PRO B 1 135 ? -0.21 26.828 -0.078 1 96.38 135 PRO B CA 1
ATOM 2403 C C . PRO B 1 135 ? 0.25 25.781 -1.094 1 96.38 135 PRO B C 1
ATOM 2405 O O . PRO B 1 135 ? -0.437 24.781 -1.31 1 96.38 135 PRO B O 1
ATOM 2408 N N . ASP B 1 136 ? 1.438 26 -1.676 1 97.75 136 ASP B N 1
ATOM 2409 C CA . ASP B 1 136 ? 1.906 25.094 -2.713 1 97.75 136 ASP B CA 1
ATOM 2410 C C . ASP B 1 136 ? 3.26 24.484 -2.342 1 97.75 136 ASP B C 1
ATOM 2412 O O . ASP B 1 136 ? 4.027 24.094 -3.221 1 97.75 136 ASP B O 1
ATOM 2416 N N . THR B 1 137 ? 3.592 24.516 -1.087 1 98.69 137 THR B N 1
ATOM 2417 C CA . THR B 1 137 ? 4.906 24.062 -0.647 1 98.69 137 THR B CA 1
ATOM 2418 C C . THR B 1 137 ? 4.789 23.172 0.583 1 98.69 137 THR B C 1
ATOM 2420 O O . THR B 1 137 ? 4.27 23.594 1.617 1 98.69 137 THR B O 1
ATOM 2423 N N . LEU B 1 138 ? 5.277 21.953 0.431 1 98.62 138 LEU B N 1
ATOM 2424 C CA . LEU B 1 138 ? 5.199 20.938 1.476 1 98.62 138 LEU B CA 1
ATOM 2425 C C . LEU B 1 138 ? 6.594 20.516 1.938 1 98.62 138 LEU B C 1
ATOM 2427 O O . LEU B 1 138 ? 7.492 20.328 1.116 1 98.62 138 LEU B O 1
ATOM 2431 N N . GLU B 1 139 ? 6.805 20.438 3.205 1 98.88 139 GLU B N 1
ATOM 2432 C CA . GLU B 1 139 ? 8.023 19.844 3.744 1 98.88 139 GLU B CA 1
ATOM 2433 C C . GLU B 1 139 ? 7.75 18.484 4.355 1 98.88 139 GLU B C 1
ATOM 2435 O O . GLU B 1 139 ? 6.777 18.297 5.09 1 98.88 139 GLU B O 1
ATOM 2440 N N . VAL B 1 140 ? 8.586 17.516 4.074 1 98.88 140 VAL B N 1
ATOM 2441 C CA . VAL B 1 140 ? 8.523 16.188 4.672 1 98.88 140 VAL B CA 1
ATOM 2442 C C . VAL B 1 140 ? 9.867 15.844 5.309 1 98.88 140 VAL B C 1
ATOM 2444 O O . VAL B 1 140 ? 10.914 15.961 4.668 1 98.88 140 VAL B O 1
ATOM 2447 N N . VAL B 1 141 ? 9.836 15.477 6.555 1 98.88 141 VAL B N 1
ATOM 2448 C CA . VAL B 1 141 ? 11.008 14.984 7.273 1 98.88 141 VAL B CA 1
ATOM 2449 C C . VAL B 1 141 ? 10.742 13.578 7.789 1 98.88 141 VAL B C 1
ATOM 2451 O O . VAL B 1 141 ? 9.719 13.32 8.414 1 98.88 141 VAL B O 1
ATOM 2454 N N . LEU B 1 142 ? 11.68 12.727 7.539 1 98.88 142 LEU B N 1
ATOM 2455 C CA . LEU B 1 142 ? 11.547 11.328 7.953 1 98.88 142 LEU B CA 1
ATOM 2456 C C . LEU B 1 142 ? 12.695 10.93 8.875 1 98.88 142 LEU B C 1
ATOM 2458 O O . LEU B 1 142 ? 13.867 11.164 8.562 1 98.88 142 LEU B O 1
ATOM 2462 N N . PHE B 1 143 ? 12.328 10.383 9.984 1 98.81 143 PHE B N 1
ATOM 2463 C CA . PHE B 1 143 ? 13.266 9.742 10.891 1 98.81 143 PHE B CA 1
ATOM 2464 C C . PHE B 1 143 ? 13.164 8.227 10.797 1 98.81 143 PHE B C 1
ATOM 2466 O O . PHE B 1 143 ? 12.078 7.684 10.562 1 98.81 143 PHE B O 1
ATOM 2473 N N . MET B 1 144 ? 14.289 7.582 11 1 98.56 144 MET B N 1
ATOM 2474 C CA . MET B 1 144 ? 14.32 6.129 10.883 1 98.56 144 MET B CA 1
ATOM 2475 C C . MET B 1 144 ? 15.203 5.512 11.961 1 98.56 144 MET B C 1
ATOM 2477 O O . MET B 1 144 ? 16.234 6.086 12.328 1 98.56 144 MET B O 1
ATOM 2481 N N . GLU B 1 145 ? 14.742 4.473 12.492 1 98.31 145 GLU B N 1
ATOM 2482 C CA . GLU B 1 145 ? 15.492 3.607 13.398 1 98.31 145 GLU B CA 1
ATOM 2483 C C . GLU B 1 145 ? 15.773 2.25 12.758 1 98.31 145 GLU B C 1
ATOM 2485 O O . GLU B 1 145 ? 14.898 1.673 12.109 1 98.31 145 GLU B O 1
ATOM 2490 N N . THR B 1 146 ? 16.953 1.781 12.898 1 96.88 146 THR B N 1
ATOM 2491 C CA . THR B 1 146 ? 17.281 0.417 12.5 1 96.88 146 THR B CA 1
ATOM 2492 C C . THR B 1 146 ? 17.766 -0.399 13.695 1 96.88 146 THR B C 1
ATOM 2494 O O . THR B 1 146 ? 17.875 0.122 14.805 1 96.88 146 THR B O 1
ATOM 2497 N N . SER B 1 147 ? 17.984 -1.688 13.461 1 94.69 147 SER B N 1
ATOM 2498 C CA . SER B 1 147 ? 18.516 -2.566 14.5 1 94.69 147 SER B CA 1
ATOM 2499 C C . SER B 1 147 ? 19.859 -2.057 15.031 1 94.69 147 SER B C 1
ATOM 2501 O O . SER B 1 147 ? 20.234 -2.352 16.172 1 94.69 147 SER B O 1
ATOM 2503 N N . ASN B 1 148 ? 20.531 -1.155 14.297 1 93.88 148 ASN B N 1
ATOM 2504 C CA . ASN B 1 148 ? 21.891 -0.755 14.664 1 93.88 148 ASN B CA 1
ATOM 2505 C C . ASN B 1 148 ? 21.984 0.741 14.953 1 93.88 148 ASN B C 1
ATOM 2507 O O . ASN B 1 148 ? 23.016 1.235 15.391 1 93.88 148 ASN B O 1
ATOM 2511 N N . THR B 1 149 ? 20.953 1.449 14.555 1 96.31 149 THR B N 1
ATOM 2512 C CA . THR B 1 149 ? 20.984 2.904 14.641 1 96.31 149 THR B CA 1
ATOM 2513 C C . THR B 1 149 ? 19.719 3.434 15.32 1 96.31 149 THR B C 1
ATOM 2515 O O . THR B 1 149 ? 18.609 3.143 14.883 1 96.31 149 THR B O 1
ATOM 2518 N N . PRO B 1 150 ? 19.828 4.184 16.438 1 97.5 150 PRO B N 1
ATOM 2519 C CA . PRO B 1 150 ? 18.656 4.781 17.062 1 97.5 150 PRO B CA 1
ATOM 2520 C C . PRO B 1 150 ? 17.906 5.723 16.125 1 97.5 150 PRO B C 1
ATOM 2522 O O . PRO B 1 150 ? 18.406 6.07 15.055 1 97.5 150 PRO B O 1
ATOM 2525 N N . LEU B 1 151 ? 16.766 6.035 16.531 1 98.44 151 LEU B N 1
ATOM 2526 C CA . LEU B 1 151 ? 15.938 6.93 15.719 1 98.44 151 LEU B CA 1
ATOM 2527 C C . LEU B 1 151 ? 16.719 8.188 15.336 1 98.44 151 LEU B C 1
ATOM 2529 O O . LEU B 1 151 ? 17.141 8.953 16.203 1 98.44 151 LEU B O 1
ATOM 2533 N N . THR B 1 152 ? 16.906 8.414 14.023 1 98.38 152 THR B N 1
ATOM 2534 C CA . THR B 1 152 ? 17.75 9.469 13.461 1 98.38 152 THR B CA 1
ATOM 2535 C C . THR B 1 152 ? 17.125 10.031 12.188 1 98.38 152 THR B C 1
ATOM 2537 O O . THR B 1 152 ? 16.516 9.289 11.406 1 98.38 152 THR B O 1
ATOM 2540 N N . GLU B 1 153 ? 17.266 11.367 12.055 1 98.38 153 GLU B N 1
ATOM 2541 C CA . GLU B 1 153 ? 16.781 11.953 10.805 1 98.38 153 GLU B CA 1
ATOM 2542 C C . GLU B 1 153 ? 17.406 11.266 9.594 1 98.38 153 GLU B C 1
ATOM 2544 O O . GLU B 1 153 ? 18.609 11.047 9.555 1 98.38 153 GLU B O 1
ATOM 2549 N N . HIS B 1 154 ? 16.609 10.969 8.586 1 98.38 154 HIS B N 1
ATOM 2550 C CA . HIS B 1 154 ? 17.078 10.195 7.434 1 98.38 154 HIS B CA 1
ATOM 2551 C C . HIS B 1 154 ? 16.781 10.922 6.125 1 98.38 154 HIS B C 1
ATOM 2553 O O . HIS B 1 154 ? 17.594 10.898 5.199 1 98.38 154 HIS B O 1
ATOM 2559 N N . LEU B 1 155 ? 15.633 11.508 6 1 98.75 155 LEU B N 1
ATOM 2560 C CA . LEU B 1 155 ? 15.242 12.219 4.785 1 98.75 155 LEU B CA 1
ATOM 2561 C C . LEU B 1 155 ? 14.648 13.578 5.121 1 98.75 155 LEU B C 1
ATOM 2563 O O . LEU B 1 155 ? 13.906 13.719 6.098 1 98.75 155 LEU B O 1
ATOM 2567 N N . LYS B 1 156 ? 14.898 14.523 4.297 1 98.81 156 LYS B N 1
ATOM 2568 C CA . LYS B 1 156 ? 14.281 15.852 4.336 1 98.81 156 LYS B CA 1
ATOM 2569 C C . LYS B 1 156 ? 14.125 16.422 2.934 1 98.81 156 LYS B C 1
ATOM 2571 O O . LYS B 1 156 ? 15.078 16.438 2.15 1 98.81 156 LYS B O 1
ATOM 2576 N N . ALA B 1 157 ? 12.953 16.859 2.652 1 98.81 157 ALA B N 1
ATOM 2577 C CA . ALA B 1 157 ? 12.734 17.453 1.338 1 98.81 157 ALA B CA 1
ATOM 2578 C C . ALA B 1 157 ? 11.594 18.469 1.384 1 98.81 157 ALA B C 1
ATOM 2580 O O . ALA B 1 157 ? 10.703 18.375 2.225 1 98.81 157 ALA B O 1
ATOM 2581 N N . VAL B 1 158 ? 11.641 19.406 0.518 1 98.88 158 VAL B N 1
ATOM 2582 C CA . VAL B 1 158 ? 10.578 20.375 0.254 1 98.88 158 VAL B CA 1
ATOM 2583 C C . VAL B 1 158 ? 9.984 20.125 -1.129 1 98.88 158 VAL B C 1
ATOM 2585 O O . VAL B 1 158 ? 10.711 20.047 -2.121 1 98.88 158 VAL B O 1
ATOM 2588 N N . TYR B 1 159 ? 8.727 20 -1.148 1 98.81 159 TYR B N 1
ATOM 2589 C CA . TYR B 1 159 ? 7.996 19.688 -2.371 1 98.81 159 TYR B CA 1
ATOM 2590 C C . TYR B 1 159 ? 7.188 20.875 -2.854 1 98.81 159 TYR B C 1
ATOM 2592 O O . TYR B 1 159 ? 6.719 21.688 -2.047 1 98.81 159 TYR B O 1
ATOM 2600 N N . LYS B 1 160 ? 6.98 20.922 -4.152 1 98.81 160 LYS B N 1
ATOM 2601 C CA . LYS B 1 160 ? 6.059 21.859 -4.785 1 98.81 160 LYS B CA 1
ATOM 2602 C C . LYS B 1 160 ? 4.863 21.125 -5.391 1 98.81 160 LYS B C 1
ATOM 2604 O O . LYS B 1 160 ? 5.016 20.047 -5.969 1 98.81 160 LYS B O 1
ATOM 2609 N N . LYS B 1 161 ? 3.744 21.766 -5.234 1 98.31 161 LYS B N 1
ATOM 2610 C CA . LYS B 1 161 ? 2.557 21.203 -5.871 1 98.31 161 LYS B CA 1
ATOM 2611 C C . LYS B 1 161 ? 2.672 21.266 -7.395 1 98.31 161 LYS B C 1
ATOM 2613 O O . LYS B 1 161 ? 3.104 22.266 -7.949 1 98.31 161 LYS B O 1
ATOM 2618 N N . VAL B 1 162 ? 2.355 20.156 -7.996 1 97.38 162 VAL B N 1
ATOM 2619 C CA . VAL B 1 162 ? 2.484 20.109 -9.445 1 97.38 162 VAL B CA 1
ATOM 2620 C C . VAL B 1 162 ? 1.142 19.734 -10.078 1 97.38 162 VAL B C 1
ATOM 2622 O O . VAL B 1 162 ? 0.273 19.172 -9.406 1 97.38 162 VAL B O 1
ATOM 2625 N N . ASP B 1 163 ? 0.852 20.203 -11.336 1 83.44 163 ASP B N 1
ATOM 2626 C CA . ASP B 1 163 ? -0.396 19.953 -12.047 1 83.44 163 ASP B CA 1
ATOM 2627 C C . ASP B 1 163 ? -0.553 18.469 -12.359 1 83.44 163 ASP B C 1
ATOM 2629 O O . ASP B 1 163 ? 0.436 17.766 -12.602 1 83.44 163 ASP B O 1
ATOM 2633 N N . GLY B 1 164 ? -1.695 17.875 -12.133 1 63.75 164 GLY B N 1
ATOM 2634 C CA . GLY B 1 164 ? -1.982 16.516 -12.531 1 63.75 164 GLY B CA 1
ATOM 2635 C C . GLY B 1 164 ? -2.307 16.375 -14.008 1 63.75 164 GLY B C 1
ATOM 2636 O O . GLY B 1 164 ? -2.605 17.359 -14.68 1 63.75 164 GLY B O 1
#